Protein AF-A0A973AS42-F1 (afdb_monomer_lite)

pLDDT: mean 90.74, std 12.96, range [35.75, 98.81]

Structure (mmCIF, N/CA/C/O backbone):
data_AF-A0A973AS42-F1
#
_entry.id   AF-A0A973AS42-F1
#
loop_
_atom_site.group_PDB
_atom_site.id
_atom_site.type_symbol
_atom_site.label_atom_id
_atom_site.label_alt_id
_atom_site.label_comp_id
_atom_site.label_asym_id
_atom_site.label_entity_id
_atom_site.label_seq_id
_atom_site.pdbx_PDB_ins_code
_atom_site.Cartn_x
_atom_site.Cartn_y
_atom_site.Cartn_z
_atom_site.occupancy
_atom_site.B_iso_or_equiv
_atom_site.auth_seq_id
_atom_site.auth_comp_id
_atom_site.auth_asym_id
_atom_site.auth_atom_id
_atom_site.pdbx_PDB_model_num
ATOM 1 N N . GLY A 1 1 ? -62.006 20.175 -6.371 1.00 36.00 1 GLY A N 1
ATOM 2 C CA . GLY A 1 1 ? -60.991 19.320 -5.739 1.00 36.00 1 GLY A CA 1
ATOM 3 C C . GLY A 1 1 ? -60.403 18.455 -6.820 1.00 36.00 1 GLY A C 1
ATOM 4 O O . GLY A 1 1 ? -61.174 17.799 -7.504 1.00 36.00 1 GLY A O 1
ATOM 5 N N . LEU A 1 2 ? -59.094 18.538 -7.032 1.00 35.75 2 LEU A N 1
ATOM 6 C CA . LEU A 1 2 ? -58.371 17.619 -7.906 1.00 35.75 2 LEU A CA 1
ATOM 7 C C . LEU A 1 2 ? -57.858 16.482 -7.024 1.00 35.75 2 LEU A C 1
ATOM 9 O O . LEU A 1 2 ? -57.277 16.742 -5.972 1.00 35.75 2 LEU A O 1
ATOM 13 N N . VAL A 1 3 ? -58.172 15.253 -7.417 1.00 50.41 3 VAL A N 1
ATOM 14 C CA . VAL A 1 3 ? -57.657 14.037 -6.789 1.00 50.41 3 VAL A CA 1
ATOM 15 C C . VAL A 1 3 ? -56.305 13.768 -7.435 1.00 50.41 3 VAL A C 1
ATOM 17 O O . VAL A 1 3 ? -56.227 13.700 -8.657 1.00 50.41 3 VAL A O 1
ATOM 20 N N . ASP A 1 4 ? -55.261 13.694 -6.616 1.00 54.31 4 ASP A N 1
ATOM 21 C CA . ASP A 1 4 ? -53.904 13.366 -7.045 1.00 54.31 4 ASP A CA 1
ATOM 22 C C . ASP A 1 4 ? -53.796 11.840 -7.161 1.00 54.31 4 ASP A C 1
ATOM 24 O O . ASP A 1 4 ? -53.854 11.119 -6.162 1.00 54.31 4 ASP A O 1
ATOM 28 N N . ASP A 1 5 ? -53.759 11.342 -8.392 1.00 62.66 5 ASP A N 1
ATOM 29 C CA . ASP A 1 5 ? -53.766 9.923 -8.747 1.00 62.66 5 ASP A CA 1
ATOM 30 C C . ASP A 1 5 ? -52.359 9.376 -9.049 1.00 62.66 5 ASP A C 1
ATOM 32 O O . ASP A 1 5 ? -52.225 8.259 -9.549 1.00 62.66 5 ASP A O 1
ATOM 36 N N . ASN A 1 6 ? -51.297 10.124 -8.707 1.00 55.69 6 ASN A N 1
ATOM 37 C CA . ASN A 1 6 ? -49.890 9.748 -8.920 1.00 55.69 6 ASN A CA 1
ATOM 38 C C . ASN A 1 6 ? -49.544 9.379 -10.381 1.00 55.69 6 ASN A C 1
ATOM 40 O O . ASN A 1 6 ? -48.510 8.758 -10.637 1.00 55.69 6 ASN A O 1
ATOM 44 N N . ALA A 1 7 ? -50.376 9.756 -11.356 1.00 53.50 7 ALA A N 1
ATOM 45 C CA . ALA A 1 7 ? -50.206 9.354 -12.752 1.00 53.50 7 ALA A CA 1
ATOM 46 C C . ALA A 1 7 ? -49.235 10.254 -13.541 1.00 53.50 7 ALA A C 1
ATOM 48 O O . ALA A 1 7 ? -48.842 9.906 -14.655 1.00 53.50 7 ALA A O 1
ATOM 49 N N . ILE A 1 8 ? -48.816 11.397 -12.981 1.00 52.41 8 ILE A N 1
ATOM 50 C CA . ILE A 1 8 ? -47.907 12.339 -13.644 1.00 52.41 8 ILE A CA 1
ATOM 51 C C . ILE A 1 8 ? -46.608 12.459 -12.847 1.00 52.41 8 ILE A C 1
ATOM 53 O O . ILE A 1 8 ? -46.572 13.030 -11.759 1.00 52.41 8 ILE A O 1
ATOM 57 N N . ALA A 1 9 ? -45.515 11.947 -13.416 1.00 48.06 9 ALA A N 1
ATOM 58 C CA . ALA A 1 9 ? -44.177 12.149 -12.879 1.00 48.06 9 ALA A CA 1
ATOM 59 C C . ALA A 1 9 ? -43.824 13.647 -12.906 1.00 48.06 9 ALA A C 1
ATOM 61 O O . ALA A 1 9 ? -43.625 14.239 -13.968 1.00 48.06 9 ALA A O 1
ATOM 62 N N . SER A 1 10 ? -43.749 14.267 -11.727 1.00 57.94 10 SER A N 1
ATOM 63 C CA . SER A 1 10 ? -43.267 15.638 -11.569 1.00 57.94 10 SER A CA 1
ATOM 64 C C . SER A 1 10 ? -41.756 15.682 -11.813 1.00 57.94 10 SER A C 1
ATOM 66 O O . SER A 1 10 ? -40.968 15.157 -11.021 1.00 57.94 10 SER A O 1
ATOM 68 N N . LEU A 1 11 ? -41.345 16.304 -12.923 1.00 47.62 11 LEU A N 1
ATOM 69 C CA . LEU A 1 11 ? -39.948 16.645 -13.198 1.00 47.62 11 LEU A CA 1
ATOM 70 C C . LEU A 1 11 ? -39.468 17.637 -12.125 1.00 47.62 11 LEU A C 1
ATOM 72 O O . LEU A 1 11 ? -39.701 18.837 -12.234 1.00 47.62 11 LEU A O 1
ATOM 76 N N . GLY A 1 12 ? -38.832 17.125 -11.068 1.00 57.62 12 GLY A N 1
ATOM 77 C CA . GLY A 1 12 ? -38.302 17.939 -9.967 1.00 57.62 12 GLY A CA 1
ATOM 78 C C . GLY A 1 12 ? -38.424 17.328 -8.571 1.00 57.62 12 GLY A C 1
ATOM 79 O O . GLY A 1 12 ? -37.830 17.861 -7.636 1.00 57.62 12 GLY A O 1
ATOM 80 N N . GLN A 1 13 ? -39.135 16.208 -8.393 1.00 55.06 13 GLN A N 1
ATOM 81 C CA . GLN A 1 13 ? -39.045 15.466 -7.134 1.00 55.06 13 GLN A CA 1
ATOM 82 C C . GLN A 1 13 ? -37.723 14.697 -7.096 1.00 55.06 13 GLN A C 1
ATOM 84 O O . GLN A 1 13 ? -37.557 13.683 -7.773 1.00 55.06 13 GLN A O 1
ATOM 89 N N . ALA A 1 14 ? -36.768 15.197 -6.305 1.00 55.59 14 ALA A N 1
ATOM 90 C CA . ALA A 1 14 ? -35.599 14.413 -5.936 1.00 55.59 14 ALA A CA 1
ATOM 91 C C . ALA A 1 14 ? -36.086 13.078 -5.342 1.00 55.59 14 ALA A C 1
ATOM 93 O O . ALA A 1 14 ? -37.001 13.097 -4.508 1.00 55.59 14 ALA A O 1
ATOM 94 N N . PRO A 1 15 ? -35.523 11.929 -5.765 1.00 64.56 15 PRO A N 1
ATOM 95 C CA . PRO A 1 15 ? -35.882 10.653 -5.176 1.00 64.56 15 PRO A CA 1
ATOM 96 C C . PRO A 1 15 ? -35.753 10.760 -3.661 1.00 64.56 15 PRO A C 1
ATOM 98 O O . PRO A 1 15 ? -34.794 11.345 -3.152 1.00 64.56 15 PRO A O 1
ATOM 101 N N . LYS A 1 16 ? -36.725 10.202 -2.937 1.00 62.44 16 LYS A N 1
ATOM 102 C CA . LYS A 1 16 ? -36.651 10.097 -1.483 1.00 62.44 16 LYS A CA 1
ATOM 103 C C . LYS A 1 16 ? -35.511 9.129 -1.158 1.00 62.44 16 LYS A C 1
ATOM 105 O O . LYS A 1 16 ? -35.699 7.918 -1.128 1.00 62.44 16 LYS A O 1
ATOM 110 N N . ILE A 1 17 ? -34.309 9.671 -1.011 1.00 63.50 17 ILE A N 1
ATOM 111 C CA . ILE A 1 17 ? -33.130 8.929 -0.585 1.00 63.50 17 ILE A CA 1
ATOM 112 C C . ILE A 1 17 ? -33.274 8.672 0.908 1.00 63.50 17 ILE A C 1
ATOM 114 O O . ILE A 1 17 ? -33.392 9.607 1.701 1.00 63.50 17 ILE A O 1
ATOM 118 N N . SER A 1 18 ? -33.308 7.395 1.287 1.00 63.28 18 SER A N 1
ATOM 119 C CA . SER A 1 18 ? -33.113 7.018 2.682 1.00 63.28 18 SER A CA 1
ATOM 120 C C . SER A 1 18 ? -31.770 7.592 3.128 1.00 63.28 18 SER A C 1
ATOM 122 O O . SER A 1 18 ? -30.770 7.342 2.445 1.00 63.28 18 SER A O 1
ATOM 124 N N . PRO A 1 19 ? -31.721 8.364 4.229 1.00 53.81 19 PRO A N 1
ATOM 125 C CA . PRO A 1 19 ? -30.451 8.754 4.811 1.00 53.81 19 PRO A CA 1
ATOM 126 C C . PRO A 1 19 ? -29.634 7.488 5.058 1.00 53.81 19 PRO A C 1
ATOM 128 O O . PRO A 1 19 ? -30.174 6.482 5.530 1.00 53.81 19 PRO A O 1
ATOM 131 N N . LEU A 1 20 ? -28.346 7.525 4.723 1.00 55.31 20 LEU A N 1
ATOM 132 C CA . LEU A 1 20 ? -27.433 6.517 5.244 1.00 55.31 20 LEU A CA 1
ATOM 133 C C . LEU A 1 20 ? -27.506 6.585 6.772 1.00 55.31 20 LEU A C 1
ATOM 135 O O . LEU A 1 20 ? -27.674 7.672 7.330 1.00 55.31 20 LEU A O 1
ATOM 139 N N . ALA A 1 21 ? -27.424 5.431 7.434 1.00 59.16 21 ALA A N 1
ATOM 140 C CA . ALA A 1 21 ? -27.294 5.412 8.883 1.00 59.16 21 ALA A CA 1
ATOM 141 C C . ALA A 1 21 ? -26.136 6.337 9.282 1.00 59.16 21 ALA A C 1
ATOM 143 O O . ALA A 1 21 ? -25.088 6.327 8.630 1.00 59.16 21 ALA A O 1
ATOM 144 N N . GLU A 1 22 ? -26.344 7.150 10.314 1.00 62.75 22 GLU A N 1
ATOM 145 C CA . GLU A 1 22 ? -25.270 7.951 10.887 1.00 62.75 22 GLU A CA 1
ATOM 146 C C . GLU A 1 22 ? -24.218 6.968 11.411 1.00 62.75 22 GLU A C 1
ATOM 148 O O . GLU A 1 22 ? -24.478 6.181 12.320 1.00 62.75 22 GLU A O 1
ATOM 153 N N . ALA A 1 23 ? -23.080 6.908 10.723 1.00 77.50 23 ALA A N 1
ATOM 154 C CA . ALA A 1 23 ? -22.043 5.929 10.985 1.00 77.50 23 ALA A CA 1
ATOM 155 C C . ALA A 1 23 ? -20.864 6.645 11.638 1.00 77.50 23 ALA A C 1
ATOM 157 O O . ALA A 1 23 ? -20.120 7.383 10.986 1.00 77.50 23 ALA A O 1
ATOM 158 N N . GLU A 1 24 ? -20.721 6.453 12.946 1.00 89.88 24 GLU A N 1
ATOM 159 C CA . GLU A 1 24 ? -19.609 7.014 13.702 1.00 89.88 24 GLU A CA 1
ATOM 160 C C . GLU A 1 24 ? -18.293 6.334 13.313 1.00 89.88 24 GLU A C 1
ATOM 162 O O . GLU A 1 24 ? -18.214 5.115 13.126 1.00 89.88 24 GLU A O 1
ATOM 167 N N . VAL A 1 25 ? -17.233 7.133 13.202 1.00 93.94 25 VAL A N 1
ATOM 168 C CA . VAL A 1 25 ? -15.875 6.622 13.003 1.00 93.94 25 VAL A CA 1
ATOM 169 C C . VAL A 1 25 ? -15.307 6.259 14.371 1.00 93.94 25 VAL A C 1
ATOM 171 O O . VAL A 1 25 ? -14.773 7.110 15.077 1.00 93.94 25 VAL A O 1
ATOM 174 N N . THR A 1 26 ? -15.467 4.996 14.757 1.00 96.06 26 THR A N 1
ATOM 175 C CA . THR A 1 26 ? -14.944 4.451 16.018 1.00 96.06 26 THR A CA 1
ATOM 176 C C . THR A 1 26 ? -13.560 3.824 15.831 1.00 96.06 26 THR A C 1
ATOM 178 O O . THR A 1 26 ? -13.163 3.494 14.711 1.00 96.06 26 THR A O 1
ATOM 181 N N . ASP A 1 27 ? -12.846 3.565 16.931 1.00 97.69 27 ASP A N 1
ATOM 182 C CA . ASP A 1 27 ? -11.575 2.822 16.906 1.00 97.69 27 ASP A CA 1
ATOM 183 C C . ASP A 1 27 ? -11.723 1.460 16.203 1.00 97.69 27 ASP A C 1
ATOM 185 O O . ASP A 1 27 ? -10.869 1.061 15.414 1.00 97.69 27 ASP A O 1
ATOM 189 N N . ALA A 1 28 ? -12.855 0.780 16.405 1.00 97.12 28 ALA A N 1
ATOM 190 C CA . ALA A 1 28 ? -13.180 -0.463 15.715 1.00 97.12 28 ALA A CA 1
ATOM 191 C C . ALA A 1 28 ? -13.292 -0.285 14.189 1.00 97.12 28 ALA A C 1
ATOM 193 O O . ALA A 1 28 ? -12.780 -1.118 13.443 1.00 97.12 28 ALA A O 1
ATOM 194 N N . VAL A 1 29 ? -13.920 0.797 13.713 1.00 97.06 29 VAL A N 1
A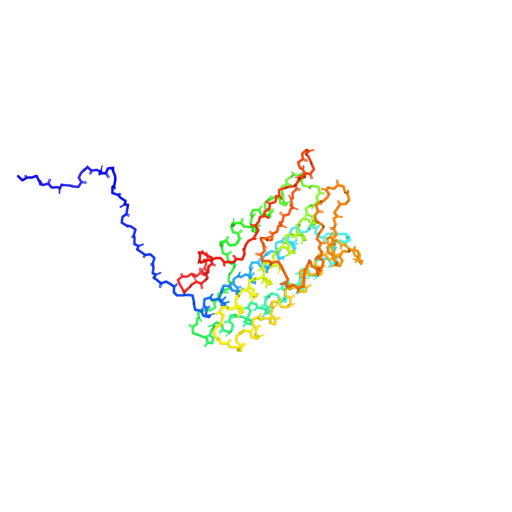TOM 195 C CA . VAL A 1 29 ? -14.019 1.112 12.275 1.00 97.06 29 VAL A CA 1
ATOM 196 C C . VAL A 1 29 ? -12.639 1.387 11.683 1.00 97.06 29 VAL A C 1
ATOM 198 O O . VAL A 1 29 ? -12.323 0.898 10.598 1.00 97.06 29 VAL A O 1
ATOM 201 N N . LEU A 1 30 ? -11.789 2.126 12.397 1.00 97.88 30 LEU A N 1
ATOM 202 C CA . LEU A 1 30 ? -10.427 2.427 11.955 1.00 97.88 30 LEU A CA 1
ATOM 203 C C . LEU A 1 30 ? -9.567 1.160 11.858 1.00 97.88 30 LEU A C 1
ATOM 205 O O . LEU A 1 30 ? -8.903 0.951 10.846 1.00 97.88 30 LEU A O 1
ATOM 209 N N . LEU A 1 31 ? -9.632 0.278 12.860 1.00 97.75 31 LEU A N 1
ATOM 210 C CA . LEU A 1 31 ? -8.898 -0.992 12.866 1.00 97.75 31 LEU A CA 1
ATOM 211 C C . LEU A 1 31 ? -9.405 -1.958 11.789 1.00 97.75 31 LEU A C 1
ATOM 213 O O . LEU A 1 31 ? -8.600 -2.566 11.091 1.00 97.75 31 LEU A O 1
ATOM 217 N N . ARG A 1 32 ? -10.725 -2.059 11.583 1.00 98.00 32 ARG A N 1
ATOM 218 C CA . ARG A 1 32 ? -11.295 -2.836 10.468 1.00 98.00 32 ARG A CA 1
ATOM 219 C C . ARG A 1 32 ? -10.902 -2.270 9.107 1.00 98.00 32 ARG A C 1
ATOM 221 O O . ARG A 1 32 ? -10.706 -3.025 8.159 1.00 98.00 32 ARG A O 1
ATOM 228 N N . THR A 1 33 ? -10.774 -0.949 9.008 1.00 98.12 33 THR A N 1
ATOM 229 C CA . THR A 1 33 ? -10.279 -0.299 7.793 1.00 98.12 33 THR A CA 1
ATOM 230 C C . THR A 1 33 ? -8.824 -0.670 7.552 1.00 98.12 33 THR A C 1
ATOM 232 O O . THR A 1 33 ? -8.520 -1.161 6.472 1.00 98.12 33 THR A O 1
ATOM 235 N N . ALA A 1 34 ? -7.950 -0.546 8.552 1.00 98.00 34 ALA A N 1
ATOM 236 C CA . ALA A 1 34 ? -6.565 -1.001 8.448 1.00 98.00 34 ALA A CA 1
ATOM 237 C C . ALA A 1 34 ? -6.479 -2.486 8.042 1.00 98.00 34 ALA A C 1
ATOM 239 O O . ALA A 1 34 ? -5.800 -2.797 7.070 1.00 98.00 34 ALA A O 1
ATOM 240 N N . ALA A 1 35 ? -7.279 -3.369 8.658 1.00 98.25 35 ALA A N 1
ATOM 241 C CA . ALA A 1 35 ? -7.379 -4.778 8.263 1.00 98.25 35 ALA A CA 1
ATOM 242 C C . ALA A 1 35 ? -7.672 -4.950 6.767 1.00 98.25 35 ALA A C 1
ATOM 244 O O . ALA A 1 35 ? -7.007 -5.719 6.084 1.00 98.25 35 ALA A O 1
ATOM 245 N N . SER A 1 36 ? -8.644 -4.206 6.231 1.00 98.50 36 SER A N 1
ATOM 246 C CA . SER A 1 36 ? -9.004 -4.306 4.813 1.00 98.50 36 SER A CA 1
ATOM 247 C C . SER A 1 36 ? -7.881 -3.905 3.853 1.00 98.50 36 SER A C 1
ATOM 249 O O . SER A 1 36 ? -7.826 -4.419 2.736 1.00 98.50 36 SER A O 1
ATOM 251 N N . LEU A 1 37 ? -6.987 -3.010 4.285 1.00 98.31 37 LEU A N 1
ATOM 252 C CA . LEU A 1 37 ? -5.831 -2.576 3.502 1.00 98.31 37 LEU A CA 1
ATOM 253 C C . LEU A 1 37 ? -4.728 -3.641 3.514 1.00 98.31 37 LEU A C 1
ATOM 255 O O . LEU A 1 37 ? -4.107 -3.860 2.477 1.00 98.31 37 LEU A O 1
ATOM 259 N N . GLU A 1 38 ? -4.558 -4.370 4.619 1.00 98.75 38 GLU A N 1
ATOM 260 C CA . GLU A 1 38 ? -3.678 -5.547 4.659 1.00 98.75 38 GLU A CA 1
ATOM 261 C C . GLU A 1 38 ? -4.119 -6.600 3.638 1.00 98.75 38 GLU A C 1
ATOM 263 O O . GLU A 1 38 ? -3.310 -7.116 2.870 1.00 98.75 38 GLU A O 1
ATOM 268 N N . TYR A 1 39 ? -5.428 -6.853 3.525 1.00 98.75 39 TYR A N 1
ATOM 269 C CA . TYR A 1 39 ? -5.952 -7.758 2.498 1.00 98.75 39 TYR A CA 1
ATOM 270 C C . TYR A 1 39 ? -5.774 -7.226 1.070 1.00 98.75 39 TYR A C 1
ATOM 272 O O . TYR A 1 39 ? -5.503 -8.014 0.161 1.00 98.75 39 TYR A O 1
ATOM 280 N N . ASN A 1 40 ? -5.841 -5.905 0.853 1.00 98.62 40 ASN A N 1
ATOM 281 C CA . ASN A 1 40 ? -5.463 -5.327 -0.439 1.00 98.62 40 ASN A CA 1
ATOM 282 C C . ASN A 1 40 ? -3.987 -5.597 -0.778 1.00 98.62 40 ASN A C 1
ATOM 284 O O . ASN A 1 40 ? -3.676 -5.891 -1.937 1.00 98.62 40 ASN A O 1
ATOM 288 N N . ALA A 1 41 ? -3.087 -5.499 0.203 1.00 98.69 41 ALA A N 1
ATOM 289 C CA . ALA A 1 41 ? -1.666 -5.771 0.019 1.00 98.69 41 ALA A CA 1
ATOM 290 C C . ALA A 1 41 ? -1.403 -7.259 -0.258 1.00 98.69 41 ALA A C 1
ATOM 292 O O . ALA A 1 41 ? -0.771 -7.578 -1.268 1.00 98.69 41 ALA A O 1
ATOM 293 N N . ILE A 1 42 ? -1.994 -8.168 0.530 1.00 98.81 42 ILE A N 1
ATOM 294 C CA . ILE A 1 42 ? -1.974 -9.625 0.292 1.00 98.81 42 ILE A CA 1
ATOM 295 C C . ILE A 1 42 ? -2.395 -9.933 -1.146 1.00 98.81 42 ILE A C 1
ATOM 297 O O . ILE A 1 42 ? -1.657 -10.575 -1.894 1.00 98.81 42 ILE A O 1
ATOM 301 N N . GLN A 1 43 ? -3.552 -9.422 -1.573 1.00 98.19 43 GLN A N 1
ATOM 302 C CA . GLN A 1 43 ? -4.066 -9.675 -2.917 1.00 98.19 43 GLN A CA 1
ATOM 303 C C . GLN A 1 43 ? -3.150 -9.101 -4.007 1.00 98.19 43 GLN A C 1
ATOM 305 O O . GLN A 1 43 ? -2.982 -9.724 -5.058 1.00 98.19 43 GLN A O 1
ATOM 310 N N . THR A 1 44 ? -2.533 -7.942 -3.765 1.00 98.44 44 THR A N 1
ATOM 311 C CA . THR A 1 44 ? -1.571 -7.333 -4.694 1.00 98.44 44 THR A CA 1
ATOM 312 C C . THR A 1 44 ? -0.338 -8.220 -4.866 1.00 98.44 44 THR A C 1
ATOM 314 O O . THR A 1 44 ? 0.054 -8.493 -6.002 1.00 98.44 44 THR A O 1
ATOM 317 N N . TYR A 1 45 ? 0.241 -8.731 -3.774 1.00 98.69 45 TYR A N 1
ATOM 318 C CA . TYR A 1 45 ? 1.395 -9.632 -3.840 1.00 98.69 45 TYR A CA 1
ATOM 319 C C . TYR A 1 45 ? 1.062 -10.983 -4.459 1.00 98.69 45 TYR A C 1
ATOM 321 O O . TYR A 1 45 ? 1.804 -11.442 -5.326 1.00 98.69 45 TYR A O 1
ATOM 329 N N . MET A 1 46 ? -0.065 -11.592 -4.084 1.00 98.31 46 MET A N 1
ATOM 330 C CA . MET A 1 46 ? -0.524 -12.839 -4.700 1.00 98.31 46 MET A CA 1
ATOM 331 C C . MET A 1 46 ? -0.717 -12.667 -6.207 1.00 98.31 46 MET A C 1
ATOM 333 O O . MET A 1 46 ? -0.200 -13.460 -6.986 1.00 98.31 46 MET A O 1
ATOM 337 N N . THR A 1 47 ? -1.347 -11.567 -6.633 1.00 97.75 47 THR A N 1
ATOM 338 C CA . THR A 1 47 ? -1.498 -11.258 -8.061 1.00 97.75 47 THR A CA 1
ATOM 339 C C . THR A 1 47 ? -0.138 -11.081 -8.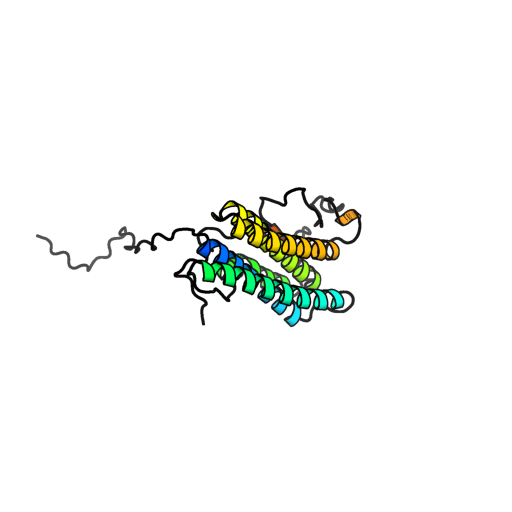740 1.00 97.75 47 THR A C 1
ATOM 341 O O . THR A 1 47 ? 0.084 -11.614 -9.824 1.00 97.75 47 THR A O 1
ATOM 344 N N . ALA A 1 48 ? 0.804 -10.367 -8.115 1.00 96.94 48 ALA A N 1
ATOM 345 C CA . ALA A 1 48 ? 2.147 -10.179 -8.662 1.00 96.94 48 ALA A CA 1
ATOM 346 C C . ALA A 1 48 ? 2.906 -11.507 -8.844 1.00 96.94 48 ALA A C 1
ATOM 348 O O . ALA A 1 48 ? 3.615 -11.679 -9.838 1.00 96.94 48 ALA A O 1
ATOM 349 N N . LEU A 1 49 ? 2.742 -12.439 -7.901 1.00 98.12 49 LEU A N 1
ATOM 350 C CA . LEU A 1 49 ? 3.298 -13.790 -7.968 1.00 98.12 49 LEU A CA 1
ATOM 351 C C . LEU A 1 49 ? 2.639 -14.612 -9.085 1.00 98.12 49 LEU A C 1
ATOM 353 O O . LEU A 1 49 ? 3.351 -15.209 -9.894 1.00 98.12 49 LEU A O 1
ATOM 357 N N . ASP A 1 50 ? 1.309 -14.583 -9.173 1.00 98.06 50 ASP A N 1
ATOM 358 C CA . ASP A 1 50 ? 0.522 -15.338 -10.156 1.00 98.06 50 ASP A CA 1
ATOM 359 C C . ASP A 1 50 ? 0.772 -14.886 -11.599 1.00 98.06 50 ASP A C 1
ATOM 361 O O . ASP A 1 50 ? 0.722 -15.697 -12.525 1.00 98.06 50 ASP A O 1
ATOM 365 N N . LEU A 1 51 ? 1.107 -13.606 -11.809 1.00 96.88 51 LEU A N 1
ATOM 366 C CA . LEU A 1 51 ? 1.507 -13.097 -13.124 1.00 96.88 51 LEU A CA 1
ATOM 367 C C . LEU A 1 51 ? 2.769 -13.787 -13.665 1.00 96.88 51 LEU A C 1
ATOM 369 O O . LEU A 1 51 ? 2.999 -13.769 -14.873 1.00 96.88 51 LEU A O 1
ATOM 373 N N . GLY A 1 52 ? 3.618 -14.352 -12.799 1.00 96.31 52 GLY A N 1
ATOM 374 C CA . GLY A 1 52 ? 4.827 -15.068 -13.213 1.00 96.31 52 GLY A CA 1
ATOM 375 C C . GLY A 1 52 ? 5.863 -14.197 -13.937 1.00 96.31 52 GLY A C 1
ATOM 376 O O . GLY A 1 52 ? 6.757 -14.727 -14.591 1.00 96.31 52 GLY A O 1
ATOM 377 N N . ILE A 1 53 ? 5.756 -12.866 -13.838 1.00 95.81 53 ILE A N 1
ATOM 378 C CA . ILE A 1 53 ? 6.632 -11.905 -14.533 1.00 95.81 53 ILE A CA 1
ATOM 379 C C . ILE A 1 53 ? 7.912 -11.568 -13.750 1.00 95.81 53 ILE A C 1
ATOM 381 O O . ILE A 1 53 ? 8.865 -11.042 -14.326 1.00 95.81 53 ILE A O 1
ATOM 385 N N . LEU A 1 54 ? 7.967 -11.895 -12.454 1.00 96.50 54 LEU A N 1
ATOM 386 C CA . LEU A 1 54 ? 9.131 -11.694 -11.579 1.00 96.50 54 LEU A CA 1
ATOM 387 C C . LEU A 1 54 ? 10.173 -12.805 -11.789 1.00 96.50 54 LEU A C 1
ATOM 389 O O . LEU A 1 54 ? 10.351 -13.697 -10.962 1.00 96.50 54 LEU A O 1
ATOM 393 N N . THR A 1 55 ? 10.844 -12.766 -12.938 1.00 94.00 55 THR A N 1
ATOM 394 C CA . THR A 1 55 ? 11.795 -13.797 -13.387 1.00 94.00 55 THR A CA 1
ATOM 395 C C . THR A 1 55 ? 13.217 -13.249 -13.525 1.00 94.00 55 THR A C 1
ATOM 397 O O . THR A 1 55 ? 13.457 -12.054 -13.350 1.00 94.00 55 THR A O 1
ATOM 400 N N . GLY A 1 56 ? 14.186 -14.127 -13.814 1.00 92.19 56 GLY A N 1
ATOM 401 C CA . GLY A 1 56 ? 15.591 -13.740 -13.982 1.00 92.19 56 GLY A CA 1
ATOM 402 C C . GLY A 1 56 ? 16.136 -13.038 -12.737 1.00 92.19 56 GLY A C 1
ATOM 403 O O . GLY A 1 56 ? 16.006 -13.555 -11.626 1.00 92.19 56 GLY A O 1
ATOM 404 N N . ASP A 1 57 ? 16.687 -11.838 -12.914 1.00 88.50 57 ASP A N 1
ATOM 405 C CA . ASP A 1 57 ? 17.219 -11.017 -11.817 1.00 88.50 57 ASP A CA 1
ATOM 406 C C . ASP A 1 57 ? 16.144 -10.618 -10.784 1.00 88.50 57 ASP A C 1
ATOM 408 O O . ASP A 1 57 ? 16.463 -10.374 -9.619 1.00 88.50 57 ASP A O 1
ATOM 412 N N . LEU A 1 58 ? 14.859 -10.626 -11.168 1.00 93.12 58 LEU A N 1
ATOM 413 C CA . LEU A 1 58 ? 13.728 -10.333 -10.282 1.00 93.12 58 LEU A CA 1
ATOM 414 C C . LEU A 1 58 ? 13.171 -11.570 -9.560 1.00 93.12 58 LEU A C 1
ATOM 416 O O . LEU A 1 58 ? 12.263 -11.431 -8.746 1.00 93.12 58 LEU A O 1
ATOM 420 N N . ALA A 1 59 ? 13.729 -12.770 -9.756 1.00 94.56 59 ALA A N 1
ATOM 421 C CA . ALA A 1 59 ? 13.265 -13.969 -9.044 1.00 94.56 59 ALA A CA 1
ATOM 422 C C . ALA A 1 59 ? 13.382 -13.833 -7.512 1.00 94.56 59 ALA A C 1
ATOM 424 O O . ALA A 1 59 ? 12.550 -14.339 -6.763 1.00 94.56 59 ALA A O 1
ATOM 425 N N . ARG A 1 60 ? 14.379 -13.084 -7.019 1.00 93.88 60 ARG A N 1
ATOM 426 C CA . ARG A 1 60 ? 14.507 -12.773 -5.581 1.00 93.88 60 ARG A CA 1
ATOM 427 C C . ARG A 1 60 ? 13.410 -11.836 -5.073 1.00 93.88 60 ARG A C 1
ATOM 429 O O . ARG A 1 60 ? 13.093 -11.872 -3.889 1.00 93.88 60 ARG A O 1
ATOM 436 N N . VAL A 1 61 ? 12.830 -11.022 -5.955 1.00 95.75 61 VAL A N 1
ATOM 437 C CA . VAL A 1 61 ? 11.676 -10.176 -5.630 1.00 95.75 61 VAL A CA 1
ATOM 438 C C . VAL A 1 61 ? 10.427 -11.036 -5.449 1.00 95.75 61 VAL A C 1
ATOM 440 O O . VAL A 1 61 ? 9.636 -10.743 -4.564 1.00 95.75 61 VAL A O 1
ATOM 443 N N . ALA A 1 62 ? 10.285 -12.146 -6.183 1.00 96.56 62 ALA A N 1
ATOM 444 C CA . ALA A 1 62 ? 9.203 -13.101 -5.939 1.00 96.56 62 ALA A CA 1
ATOM 445 C C . ALA A 1 62 ? 9.298 -13.740 -4.538 1.00 96.56 62 ALA A C 1
ATOM 447 O O . ALA A 1 62 ? 8.297 -13.846 -3.836 1.00 96.56 62 ALA A O 1
ATOM 448 N N . GLU A 1 63 ? 10.496 -14.110 -4.074 1.00 95.06 63 GLU A N 1
ATOM 449 C CA . GLU A 1 63 ? 10.660 -14.620 -2.700 1.00 95.06 63 GLU A CA 1
ATOM 450 C C . GLU A 1 63 ? 10.380 -13.545 -1.637 1.00 95.06 63 GLU A C 1
ATOM 452 O O . GLU A 1 63 ? 9.785 -13.835 -0.600 1.00 95.06 63 GLU A O 1
ATOM 457 N N . MET A 1 64 ? 10.748 -12.289 -1.909 1.00 97.06 64 MET A N 1
ATOM 458 C CA . MET A 1 64 ? 10.383 -11.155 -1.054 1.00 97.06 64 MET A CA 1
ATOM 459 C C . MET A 1 64 ? 8.865 -10.944 -1.008 1.00 97.06 64 MET A C 1
ATOM 461 O O . MET A 1 64 ? 8.321 -10.774 0.075 1.00 97.06 64 MET A O 1
ATOM 465 N N . ALA A 1 65 ? 8.183 -11.023 -2.153 1.00 98.00 65 ALA A N 1
ATOM 466 C CA . ALA A 1 65 ? 6.732 -10.894 -2.256 1.00 98.00 65 ALA A CA 1
ATOM 467 C C . ALA A 1 65 ? 5.989 -11.976 -1.455 1.00 98.00 65 ALA A C 1
ATOM 469 O O . ALA A 1 65 ? 5.009 -11.664 -0.782 1.00 98.00 65 ALA A O 1
ATOM 470 N N . LYS A 1 66 ? 6.471 -13.229 -1.455 1.00 98.00 66 LYS A N 1
ATOM 471 C CA . LYS A 1 66 ? 5.917 -14.284 -0.584 1.00 98.00 66 LYS A CA 1
ATOM 472 C C . LYS A 1 66 ? 6.051 -13.910 0.887 1.00 98.00 66 LYS A C 1
ATOM 474 O O . LYS A 1 66 ? 5.072 -13.950 1.619 1.00 98.00 66 LYS A O 1
ATOM 479 N N . ARG A 1 67 ? 7.246 -13.478 1.300 1.00 98.19 67 ARG A N 1
ATOM 480 C CA . ARG A 1 67 ? 7.475 -13.065 2.685 1.00 98.19 67 ARG A CA 1
ATOM 481 C C . ARG A 1 67 ? 6.610 -11.864 3.084 1.00 98.19 67 ARG A C 1
ATOM 483 O O . ARG A 1 67 ? 6.085 -11.861 4.186 1.00 98.19 67 ARG A O 1
ATOM 490 N N . PHE A 1 68 ? 6.441 -10.873 2.212 1.00 98.56 68 PHE A N 1
ATOM 491 C CA . PHE A 1 68 ? 5.555 -9.740 2.492 1.00 98.56 68 PHE A CA 1
ATOM 492 C C . PHE A 1 68 ? 4.084 -10.161 2.539 1.00 98.56 68 PHE A C 1
ATOM 494 O O . PHE A 1 68 ? 3.351 -9.665 3.382 1.00 98.56 68 PHE A O 1
ATOM 501 N N . THR A 1 69 ? 3.663 -11.147 1.740 1.00 98.69 69 THR A N 1
ATOM 502 C CA . THR A 1 69 ? 2.325 -11.755 1.880 1.00 98.69 69 THR A CA 1
ATOM 503 C C . THR A 1 69 ? 2.132 -12.355 3.280 1.00 98.69 69 THR A C 1
ATOM 505 O O . THR A 1 69 ? 1.112 -12.099 3.917 1.00 98.69 69 THR A O 1
ATOM 508 N N . ASP A 1 70 ? 3.124 -13.097 3.788 1.00 98.69 70 ASP A N 1
ATOM 509 C CA . ASP A 1 70 ? 3.088 -13.675 5.141 1.00 98.69 70 ASP A CA 1
ATOM 510 C C . ASP A 1 70 ? 3.116 -12.600 6.244 1.00 98.69 70 ASP A C 1
ATOM 512 O O . ASP A 1 70 ? 2.450 -12.745 7.273 1.00 98.69 70 ASP A O 1
ATOM 516 N N . ASP A 1 71 ? 3.896 -11.532 6.053 1.00 98.81 71 ASP A N 1
ATOM 517 C CA . ASP A 1 71 ? 3.974 -10.403 6.984 1.00 98.81 71 ASP A CA 1
ATOM 518 C C . ASP A 1 71 ? 2.616 -9.655 7.027 1.00 98.81 71 ASP A C 1
ATOM 520 O O . ASP A 1 71 ? 2.071 -9.453 8.114 1.00 98.81 71 ASP A O 1
ATOM 524 N N . HIS A 1 72 ? 1.986 -9.366 5.878 1.00 98.81 72 HIS A N 1
ATOM 525 C CA . HIS A 1 72 ? 0.647 -8.757 5.830 1.00 98.81 72 HIS A CA 1
ATOM 526 C C . HIS A 1 72 ? -0.445 -9.649 6.424 1.00 98.81 72 HIS A C 1
ATOM 528 O O . HIS A 1 72 ? -1.360 -9.140 7.067 1.00 98.81 72 HIS A O 1
ATOM 534 N N . GLN A 1 73 ? -0.369 -10.978 6.278 1.00 98.81 73 GLN A N 1
ATOM 535 C CA . GLN A 1 73 ? -1.320 -11.864 6.959 1.00 98.81 73 GLN A CA 1
ATOM 536 C C . GLN A 1 73 ? -1.204 -11.726 8.484 1.00 98.81 73 GLN A C 1
ATOM 538 O O . GLN A 1 73 ? -2.214 -11.599 9.174 1.00 98.81 73 GLN A O 1
ATOM 543 N N . GLN A 1 74 ? 0.021 -11.670 9.016 1.00 98.75 74 GLN A N 1
ATOM 544 C CA . GLN A 1 74 ? 0.240 -11.436 10.447 1.00 98.75 74 GLN A CA 1
ATOM 545 C C . GLN A 1 74 ? -0.280 -10.061 10.890 1.00 98.75 74 GLN A C 1
ATOM 547 O O . GLN A 1 74 ? -0.838 -9.938 11.983 1.00 98.75 74 GLN A O 1
ATOM 552 N N . HIS A 1 75 ? -0.121 -9.029 10.059 1.00 98.69 75 HIS A N 1
ATOM 553 C CA . HIS A 1 75 ? -0.662 -7.696 10.327 1.00 98.69 75 HIS A CA 1
ATOM 554 C C . HIS A 1 75 ? -2.195 -7.693 10.332 1.00 98.69 75 HIS A C 1
ATOM 556 O O . HIS A 1 75 ? -2.797 -7.199 11.291 1.00 98.69 75 HIS A O 1
ATOM 562 N N . ALA A 1 76 ? -2.819 -8.310 9.324 1.00 98.56 76 ALA A N 1
ATOM 563 C CA . ALA A 1 76 ? -4.264 -8.468 9.200 1.00 98.56 76 ALA A CA 1
ATOM 564 C C . ALA A 1 76 ? -4.861 -9.197 10.412 1.00 98.56 76 ALA A C 1
ATOM 566 O O . ALA A 1 76 ? -5.872 -8.757 10.966 1.00 98.56 76 ALA A O 1
ATOM 567 N N . ASP A 1 77 ? -4.222 -10.280 10.855 1.00 98.62 77 ASP A N 1
ATOM 568 C CA . ASP A 1 77 ? -4.636 -11.049 12.030 1.00 98.62 77 ASP A CA 1
ATOM 569 C C . ASP A 1 77 ? -4.518 -10.207 13.308 1.00 98.62 77 ASP A C 1
ATOM 571 O O . ASP A 1 77 ? -5.447 -10.152 14.121 1.00 98.62 77 ASP A O 1
ATOM 575 N N . ALA A 1 78 ? -3.396 -9.499 13.478 1.00 98.19 78 ALA A N 1
ATOM 576 C CA . ALA A 1 78 ? -3.149 -8.665 14.648 1.00 98.19 78 ALA A CA 1
ATOM 577 C C . ALA A 1 78 ? -4.166 -7.522 14.764 1.00 98.19 78 ALA A C 1
ATOM 579 O O . ALA A 1 78 ? -4.737 -7.302 15.835 1.00 98.19 78 ALA A O 1
ATOM 580 N N . VAL A 1 79 ? -4.429 -6.805 13.670 1.00 97.31 79 VAL A N 1
ATOM 581 C CA . VAL A 1 79 ? -5.354 -5.667 13.683 1.00 97.31 79 VAL A CA 1
ATOM 582 C C . VAL A 1 79 ? -6.815 -6.116 13.807 1.00 97.31 79 VAL A C 1
ATOM 584 O O . VAL A 1 79 ? -7.581 -5.494 14.548 1.00 97.31 79 VAL A O 1
ATOM 587 N N . ASN A 1 80 ? -7.195 -7.248 13.201 1.00 98.06 80 ASN A N 1
ATOM 588 C CA . ASN A 1 80 ? -8.512 -7.850 13.420 1.00 98.06 80 ASN A CA 1
ATOM 589 C C . ASN A 1 80 ? -8.702 -8.285 14.876 1.00 98.06 80 ASN A C 1
ATOM 591 O O . ASN A 1 80 ? -9.755 -8.021 15.457 1.00 98.06 80 ASN A O 1
ATOM 595 N N . ALA A 1 81 ? -7.685 -8.874 15.510 1.00 97.94 81 ALA A N 1
ATOM 596 C CA . ALA A 1 81 ? -7.758 -9.240 16.922 1.00 97.94 81 ALA A CA 1
ATOM 597 C C . ALA A 1 81 ? -7.990 -8.018 17.833 1.00 97.94 81 ALA A C 1
ATOM 599 O O . ALA A 1 81 ? -8.696 -8.123 18.839 1.00 97.94 81 ALA A O 1
ATOM 600 N N . LEU A 1 82 ? -7.434 -6.849 17.489 1.00 96.81 82 LEU A N 1
ATOM 601 C CA . LEU A 1 82 ? -7.708 -5.593 18.197 1.00 96.81 82 LEU A CA 1
ATOM 602 C C . LEU A 1 82 ? -9.144 -5.110 17.955 1.00 96.81 82 LEU A C 1
ATOM 604 O O . LEU A 1 82 ? -9.830 -4.762 18.914 1.00 96.81 82 LEU A O 1
ATOM 608 N N . ALA A 1 83 ? -9.629 -5.149 16.711 1.00 96.88 83 ALA A N 1
ATOM 609 C CA . ALA A 1 83 ? -11.007 -4.775 16.389 1.00 96.88 83 ALA A CA 1
ATOM 610 C C . ALA A 1 83 ? -12.035 -5.657 17.126 1.00 96.88 83 ALA A C 1
ATOM 612 O O . ALA A 1 83 ? -12.999 -5.146 17.698 1.00 96.88 83 ALA A O 1
ATOM 613 N N . VAL A 1 84 ? -11.797 -6.971 17.190 1.00 97.50 84 VAL A N 1
ATOM 614 C CA . VAL A 1 84 ? -12.659 -7.929 17.902 1.00 97.50 84 VAL A CA 1
ATOM 615 C C . VAL A 1 84 ? -12.701 -7.656 19.405 1.00 97.50 84 VAL A C 1
ATOM 617 O O . VAL A 1 84 ? -13.771 -7.730 20.010 1.00 97.50 84 VAL A O 1
ATOM 620 N N . LYS A 1 85 ? -11.579 -7.268 20.027 1.00 96.75 85 LYS A N 1
ATOM 621 C CA . LYS A 1 85 ? -11.559 -6.857 21.447 1.00 96.75 85 LYS A CA 1
ATOM 622 C C . LYS A 1 85 ? -12.446 -5.641 21.730 1.00 96.75 85 LYS A C 1
ATOM 624 O O . LYS A 1 85 ? -12.914 -5.496 22.855 1.00 96.75 85 LYS A O 1
ATOM 629 N N . LEU A 1 86 ? -12.696 -4.801 20.725 1.00 96.31 86 LEU A N 1
ATOM 630 C CA . LEU A 1 86 ? -13.607 -3.655 20.798 1.00 96.31 86 LEU A CA 1
ATOM 631 C C . LEU A 1 86 ? -15.058 -4.009 20.421 1.00 96.31 86 LEU A C 1
ATOM 633 O O . LEU A 1 86 ? -15.891 -3.117 20.290 1.00 96.31 86 LEU A O 1
ATOM 637 N N . GLY A 1 87 ? -15.372 -5.295 20.234 1.00 95.88 87 GLY A N 1
ATOM 638 C CA . GLY A 1 87 ? -16.715 -5.773 19.898 1.00 95.88 87 GLY A CA 1
ATOM 639 C C . GLY A 1 87 ? -17.057 -5.728 18.407 1.00 95.88 87 GLY A C 1
ATOM 640 O O . GLY A 1 87 ? -18.193 -6.026 18.041 1.00 95.88 87 GLY A O 1
ATOM 641 N N . ALA A 1 88 ? -16.105 -5.386 17.535 1.00 95.81 88 ALA A N 1
ATOM 642 C CA . ALA A 1 88 ? -16.306 -5.457 16.092 1.00 95.81 88 ALA A CA 1
ATOM 643 C C . ALA A 1 88 ? -16.238 -6.907 15.586 1.00 95.81 88 ALA A C 1
ATOM 645 O O . ALA A 1 88 ? -15.625 -7.779 16.199 1.00 95.81 88 ALA A O 1
ATOM 646 N N . LYS A 1 89 ? -16.817 -7.157 14.411 1.00 96.25 89 LYS A N 1
ATOM 647 C CA . LYS A 1 89 ? -16.512 -8.365 13.637 1.00 96.25 89 LYS A CA 1
ATOM 648 C C . LYS A 1 89 ? -15.175 -8.190 12.925 1.00 96.25 89 LYS A C 1
ATOM 650 O O . LYS A 1 89 ? -14.849 -7.078 12.503 1.00 96.25 89 LYS A O 1
ATOM 655 N N . GLU A 1 90 ? -14.448 -9.288 12.764 1.00 96.62 90 GLU A N 1
ATOM 656 C CA . GLU A 1 90 ? -13.298 -9.324 11.866 1.00 96.62 90 GLU A CA 1
ATOM 657 C C . GLU A 1 90 ? -13.704 -8.918 10.443 1.00 96.62 90 GLU A C 1
ATOM 659 O O . GLU A 1 90 ? -14.849 -9.107 10.016 1.00 96.62 90 GLU A O 1
ATOM 664 N N . TYR A 1 91 ? -12.755 -8.343 9.715 1.00 97.75 91 TYR A N 1
ATOM 665 C CA . TYR A 1 91 ? -12.897 -8.053 8.301 1.00 97.75 91 TYR A CA 1
ATOM 666 C C . TYR A 1 91 ? -11.731 -8.686 7.550 1.00 97.75 91 TYR A C 1
ATOM 668 O O . TYR A 1 91 ? -10.581 -8.269 7.694 1.00 97.75 91 TYR A O 1
ATOM 676 N N . THR A 1 92 ? -12.045 -9.726 6.782 1.00 97.81 92 THR A N 1
ATOM 677 C CA . THR A 1 92 ? -11.068 -10.636 6.171 1.00 97.81 92 THR A CA 1
ATOM 678 C C . THR A 1 92 ? -11.007 -10.512 4.647 1.00 97.81 92 THR A C 1
ATOM 680 O O . THR A 1 92 ? -10.719 -11.470 3.937 1.00 97.81 92 THR A O 1
ATOM 683 N N . CYS A 1 93 ? -11.321 -9.319 4.136 1.00 97.38 93 CYS A N 1
ATOM 684 C CA . CYS A 1 93 ? -11.383 -9.030 2.707 1.00 97.38 93 CYS A CA 1
ATOM 685 C C . CYS A 1 93 ? -10.695 -7.713 2.372 1.00 97.38 93 CYS A C 1
ATOM 687 O O . CYS A 1 93 ? -10.587 -6.818 3.209 1.00 97.38 93 CYS A O 1
ATOM 689 N N . SER A 1 94 ? -10.296 -7.577 1.110 1.00 98.00 94 SER A N 1
ATOM 690 C CA . SER A 1 94 ? -9.790 -6.333 0.537 1.00 98.00 94 SER A CA 1
ATOM 691 C C . SER A 1 94 ? -10.789 -5.183 0.688 1.00 98.00 94 SER A C 1
ATOM 693 O O . SER A 1 94 ? -12.009 -5.372 0.609 1.00 98.00 94 SER A O 1
ATOM 695 N N . ASN A 1 95 ? -10.286 -3.958 0.834 1.00 98.06 95 ASN A N 1
ATOM 696 C CA . ASN A 1 95 ? -11.113 -2.767 0.706 1.00 98.06 95 ASN A CA 1
ATOM 697 C C . ASN A 1 95 ? -11.528 -2.592 -0.760 1.00 98.06 95 ASN A C 1
ATOM 699 O O . ASN A 1 95 ? -10.703 -2.254 -1.614 1.00 98.06 95 ASN A O 1
ATOM 703 N N . THR A 1 96 ? -12.810 -2.812 -1.060 1.00 95.88 96 THR A N 1
ATOM 704 C CA . THR A 1 96 ? -13.339 -2.732 -2.430 1.00 95.88 96 THR A CA 1
ATOM 705 C C . THR A 1 96 ? -13.091 -1.366 -3.057 1.00 95.88 96 THR A C 1
ATOM 707 O O . THR A 1 96 ? -12.707 -1.279 -4.215 1.00 95.88 96 THR A O 1
ATOM 710 N N . ARG A 1 97 ? -13.234 -0.278 -2.292 1.00 96.00 97 ARG A N 1
ATOM 711 C CA . ARG A 1 97 ? -13.076 1.070 -2.844 1.00 96.00 97 ARG A CA 1
ATOM 712 C C . ARG A 1 97 ? -11.625 1.375 -3.216 1.00 96.00 97 ARG A C 1
ATOM 714 O O . ARG A 1 97 ? -11.390 1.941 -4.278 1.00 96.00 97 ARG A O 1
ATOM 721 N N . ILE A 1 98 ? -10.666 0.978 -2.380 1.00 97.25 98 ILE A N 1
ATOM 722 C CA . ILE A 1 98 ? -9.233 1.099 -2.699 1.00 97.25 98 ILE A CA 1
ATOM 723 C C . ILE A 1 98 ? -8.873 0.216 -3.895 1.00 97.25 98 ILE A C 1
ATOM 725 O O . ILE A 1 98 ? -8.165 0.657 -4.803 1.00 97.25 98 ILE A O 1
ATOM 729 N N . ASN A 1 99 ? -9.402 -1.008 -3.930 1.00 97.00 99 ASN A N 1
ATOM 730 C CA . ASN A 1 99 ? -9.186 -1.916 -5.045 1.00 97.00 99 ASN A CA 1
ATOM 731 C C . ASN A 1 99 ? -9.675 -1.314 -6.370 1.00 97.00 99 ASN A C 1
ATOM 733 O O . ASN A 1 99 ? -8.910 -1.224 -7.329 1.00 97.00 99 ASN A O 1
ATOM 737 N N . ASP A 1 100 ? -10.925 -0.863 -6.405 1.00 96.62 100 ASP A N 1
ATOM 738 C CA . ASP A 1 100 ? -11.595 -0.429 -7.630 1.00 96.62 100 ASP A CA 1
ATOM 739 C C . ASP A 1 100 ? -11.057 0.902 -8.158 1.00 96.62 100 ASP A C 1
ATOM 741 O O . ASP A 1 100 ? -11.007 1.113 -9.370 1.00 96.62 100 ASP A O 1
ATOM 745 N N . LEU A 1 101 ? -10.642 1.805 -7.264 1.00 96.56 101 LEU A N 1
ATOM 746 C CA . LEU A 1 101 ? -10.087 3.099 -7.657 1.00 96.56 101 LEU A CA 1
ATOM 747 C C . LEU A 1 101 ? -8.626 3.007 -8.092 1.00 96.56 101 LEU A C 1
ATOM 749 O O . LEU A 1 101 ? -8.212 3.764 -8.972 1.00 96.56 101 LEU A O 1
ATOM 753 N N . TYR A 1 102 ? -7.845 2.114 -7.479 1.00 97.44 102 TYR A N 1
ATOM 754 C CA . TYR A 1 102 ? -6.390 2.171 -7.588 1.00 97.44 102 TYR A CA 1
ATOM 755 C C . TYR A 1 102 ? -5.758 0.863 -8.054 1.00 97.44 102 TYR A C 1
ATOM 757 O O . TYR A 1 102 ? -5.093 0.852 -9.090 1.00 97.44 102 TYR A O 1
ATOM 765 N N . ILE A 1 103 ? -5.966 -0.237 -7.329 1.00 98.31 103 ILE A N 1
ATOM 766 C CA . ILE A 1 103 ? -5.214 -1.483 -7.552 1.00 98.31 103 ILE A CA 1
ATOM 767 C C . ILE A 1 103 ? -5.649 -2.166 -8.849 1.00 98.31 103 ILE A C 1
ATOM 769 O O . ILE A 1 103 ? -4.811 -2.456 -9.701 1.00 98.31 103 ILE A O 1
ATOM 773 N N . ALA A 1 104 ? -6.951 -2.374 -9.054 1.00 98.12 104 ALA A N 1
ATOM 774 C CA . ALA A 1 104 ? -7.460 -3.009 -10.265 1.00 98.12 104 ALA A CA 1
ATOM 775 C C . ALA A 1 104 ? -7.165 -2.180 -11.536 1.00 98.12 104 ALA A C 1
ATOM 777 O O . ALA A 1 104 ? -6.676 -2.754 -12.517 1.00 98.12 104 ALA A O 1
ATOM 778 N N . PRO A 1 105 ? -7.356 -0.842 -11.553 1.00 98.50 105 PRO A N 1
ATOM 779 C CA . PRO A 1 105 ? -6.902 -0.009 -12.666 1.00 98.50 105 PRO A CA 1
ATOM 780 C C . PRO A 1 105 ? -5.393 -0.091 -12.913 1.00 98.50 105 PRO A C 1
ATOM 782 O O . PRO A 1 105 ? -4.979 -0.183 -14.070 1.00 98.50 105 PRO A O 1
ATOM 785 N N . ALA A 1 106 ? -4.570 -0.098 -11.857 1.00 98.62 106 ALA A N 1
ATOM 786 C CA . ALA A 1 106 ? -3.123 -0.238 -11.990 1.00 98.62 106 ALA A CA 1
ATOM 787 C C . ALA A 1 106 ? -2.747 -1.572 -12.637 1.00 98.62 106 ALA A C 1
ATOM 789 O O . ALA A 1 106 ? -2.031 -1.582 -13.634 1.00 98.62 106 ALA A O 1
ATOM 790 N N . LEU A 1 107 ? -3.282 -2.688 -12.137 1.00 98.50 107 LEU A N 1
ATOM 791 C CA . LEU A 1 107 ? -3.044 -4.021 -12.695 1.00 98.50 107 LEU A CA 1
ATOM 792 C C . LEU A 1 107 ? -3.439 -4.098 -14.173 1.00 98.50 107 LEU A C 1
ATOM 794 O O . LEU A 1 107 ? -2.682 -4.637 -14.981 1.00 98.50 107 LEU A O 1
ATOM 798 N N . LYS A 1 108 ? -4.573 -3.498 -14.552 1.00 98.25 108 LYS A N 1
ATOM 799 C CA . LYS A 1 108 ? -5.002 -3.418 -15.954 1.00 98.25 108 LYS A CA 1
ATOM 800 C C . LYS A 1 108 ? -3.993 -2.667 -16.829 1.00 98.25 108 LYS A C 1
ATOM 802 O O . LYS A 1 108 ? -3.690 -3.128 -17.920 1.00 98.25 108 LYS A O 1
ATOM 807 N N . ILE A 1 109 ? -3.469 -1.534 -16.360 1.00 98.38 109 ILE A N 1
ATOM 808 C CA . ILE A 1 109 ? -2.452 -0.752 -17.085 1.00 98.38 109 ILE A CA 1
ATOM 809 C C . ILE A 1 109 ? -1.129 -1.526 -17.186 1.00 98.38 109 ILE A C 1
ATOM 811 O O . ILE A 1 109 ? -0.461 -1.498 -18.218 1.00 98.38 109 ILE A O 1
ATOM 815 N N . ILE A 1 110 ? -0.733 -2.211 -16.111 1.00 98.44 110 ILE A N 1
ATOM 816 C CA . ILE A 1 110 ? 0.524 -2.968 -16.040 1.00 98.44 110 ILE A CA 1
ATOM 817 C C . ILE A 1 110 ? 0.516 -4.132 -17.026 1.00 98.44 110 ILE A C 1
ATOM 819 O O . ILE A 1 110 ? 1.519 -4.363 -17.699 1.00 98.44 110 ILE A O 1
ATOM 823 N N . THR A 1 111 ? -0.611 -4.836 -17.104 1.00 97.31 111 THR A N 1
ATOM 824 C CA . THR A 1 111 ? -0.793 -6.041 -17.924 1.00 97.31 111 THR A CA 1
ATOM 825 C C . THR A 1 111 ? -1.230 -5.746 -19.359 1.00 97.31 111 THR A C 1
ATOM 827 O O . THR A 1 111 ? -1.451 -6.676 -20.128 1.00 97.31 111 THR A O 1
ATOM 830 N N . GLU A 1 112 ? -1.338 -4.472 -19.742 1.00 96.88 112 GLU A N 1
ATOM 831 C CA . GLU A 1 112 ? -1.703 -4.080 -21.101 1.00 96.88 112 GLU A CA 1
ATOM 832 C C . GLU A 1 112 ? -0.611 -4.454 -22.119 1.00 96.88 112 GLU A C 1
ATOM 834 O O . GLU A 1 112 ? 0.593 -4.281 -21.882 1.00 96.88 112 GLU A O 1
ATOM 839 N N . ASP A 1 113 ? -1.043 -4.930 -23.290 1.00 93.94 113 ASP A N 1
ATOM 840 C CA . ASP A 1 113 ? -0.149 -5.323 -24.375 1.00 93.94 113 ASP A CA 1
ATOM 841 C C . ASP A 1 113 ? 0.785 -4.177 -24.789 1.00 93.94 113 ASP A C 1
ATOM 843 O O . ASP A 1 113 ? 0.385 -3.042 -25.067 1.00 93.94 113 ASP A O 1
ATOM 847 N N . GLY A 1 114 ? 2.076 -4.493 -24.885 1.00 91.88 114 GLY A N 1
ATOM 848 C CA . GLY A 1 114 ? 3.098 -3.527 -25.275 1.00 91.88 114 GLY A CA 1
ATOM 849 C C . GLY A 1 114 ? 3.588 -2.622 -24.144 1.00 91.88 114 GLY A C 1
ATOM 850 O O . GLY A 1 114 ? 4.329 -1.677 -24.433 1.00 91.88 114 GLY A O 1
ATOM 851 N N . ASN A 1 115 ? 3.240 -2.899 -22.880 1.00 96.75 115 ASN A N 1
ATOM 852 C CA . ASN A 1 115 ? 4.020 -2.401 -21.749 1.00 96.75 115 ASN A CA 1
ATOM 853 C C . ASN A 1 115 ? 5.439 -3.010 -21.804 1.00 96.75 115 ASN A C 1
ATOM 855 O O . ASN A 1 115 ? 5.579 -4.229 -21.709 1.00 96.75 115 ASN A O 1
ATOM 859 N N . PRO A 1 116 ? 6.508 -2.204 -21.964 1.00 94.94 116 PRO A N 1
ATOM 860 C CA . PRO A 1 116 ? 7.861 -2.739 -22.100 1.00 94.94 116 PRO A CA 1
ATOM 861 C C . PRO A 1 116 ? 8.451 -3.260 -20.783 1.00 94.94 116 PRO A C 1
ATOM 863 O O . PRO A 1 116 ? 9.483 -3.925 -20.824 1.00 94.94 116 PRO A O 1
ATOM 866 N N . ASN A 1 117 ? 7.866 -2.927 -19.624 1.00 94.25 117 ASN A N 1
ATOM 867 C CA . ASN A 1 117 ? 8.434 -3.302 -18.328 1.00 94.25 117 ASN A CA 1
ATOM 868 C C . ASN A 1 117 ? 7.373 -3.603 -17.247 1.00 94.25 117 ASN A C 1
ATOM 870 O O . ASN A 1 117 ? 7.353 -2.954 -16.196 1.00 94.25 117 ASN A O 1
ATOM 874 N N . PRO A 1 118 ? 6.496 -4.598 -17.469 1.00 97.06 118 PRO A N 1
ATOM 875 C CA . PRO A 1 118 ? 5.432 -4.929 -16.522 1.00 97.06 118 PRO A CA 1
ATOM 876 C C . PRO A 1 118 ? 5.978 -5.396 -15.164 1.00 97.06 118 PRO A C 1
ATOM 878 O O . PRO A 1 118 ? 5.374 -5.123 -14.131 1.00 97.06 118 PRO A O 1
ATOM 881 N N . ALA A 1 119 ? 7.146 -6.049 -15.141 1.00 97.25 119 ALA A N 1
ATOM 882 C CA . ALA A 1 119 ? 7.753 -6.550 -13.911 1.00 97.25 119 ALA A CA 1
ATOM 883 C C . ALA A 1 119 ? 8.289 -5.429 -13.005 1.00 97.25 119 ALA A C 1
ATOM 885 O O . ALA A 1 119 ? 8.184 -5.533 -11.793 1.00 97.25 119 ALA A O 1
ATOM 886 N N . MET A 1 120 ? 8.825 -4.330 -13.541 1.00 96.94 120 MET A N 1
ATOM 887 C CA . MET A 1 120 ? 9.165 -3.186 -12.681 1.00 96.94 120 MET A CA 1
ATOM 888 C C . MET A 1 120 ? 7.928 -2.385 -12.282 1.00 96.94 120 MET A C 1
ATOM 890 O O . MET A 1 120 ? 7.890 -1.826 -11.189 1.00 96.94 120 MET A O 1
ATOM 894 N N . ASP A 1 121 ? 6.895 -2.357 -13.125 1.00 98.25 121 ASP A N 1
ATOM 895 C CA . ASP A 1 121 ? 5.657 -1.670 -12.770 1.00 98.25 121 ASP A CA 1
ATOM 896 C C . ASP A 1 121 ? 4.879 -2.378 -11.664 1.00 98.25 121 ASP A C 1
ATOM 898 O O . ASP A 1 121 ? 4.274 -1.699 -10.838 1.00 98.25 121 ASP A O 1
ATOM 902 N N . ILE A 1 122 ? 4.920 -3.714 -11.599 1.00 98.38 122 ILE A N 1
ATOM 903 C CA . ILE A 1 122 ? 4.306 -4.445 -10.485 1.00 98.38 122 ILE A CA 1
ATOM 904 C C . ILE A 1 122 ? 5.043 -4.170 -9.168 1.00 98.38 122 ILE A C 1
ATOM 906 O O . ILE A 1 122 ? 4.401 -4.010 -8.135 1.00 98.38 122 ILE A O 1
ATOM 910 N N . VAL A 1 123 ? 6.372 -3.999 -9.207 1.00 98.38 123 VAL A N 1
ATOM 911 C CA . VAL A 1 123 ? 7.162 -3.556 -8.044 1.00 98.38 123 VAL A CA 1
ATOM 912 C C . VAL A 1 123 ? 6.811 -2.116 -7.664 1.00 98.38 123 VAL A C 1
ATOM 914 O O . VAL A 1 123 ? 6.695 -1.807 -6.481 1.00 98.38 123 VAL A O 1
ATOM 917 N N . ALA A 1 124 ? 6.594 -1.233 -8.644 1.00 98.25 124 ALA A N 1
ATOM 918 C CA . ALA A 1 124 ? 6.148 0.136 -8.392 1.00 98.25 124 ALA A CA 1
ATOM 919 C C . ALA A 1 124 ? 4.743 0.182 -7.767 1.00 98.25 124 ALA A C 1
ATOM 921 O O . ALA A 1 124 ? 4.511 0.984 -6.862 1.00 98.25 124 ALA A O 1
ATOM 922 N N . LEU A 1 125 ? 3.824 -0.687 -8.207 1.00 98.69 125 LEU A N 1
ATOM 923 C CA . LEU A 1 125 ? 2.505 -0.838 -7.590 1.00 98.69 125 LEU A CA 1
ATOM 924 C C . LEU A 1 125 ? 2.625 -1.348 -6.152 1.00 98.69 125 LEU A C 1
ATOM 926 O O . LEU A 1 125 ? 2.044 -0.734 -5.264 1.00 98.69 125 LEU A O 1
ATOM 930 N N . ALA A 1 126 ? 3.411 -2.401 -5.909 1.00 98.56 126 ALA A N 1
ATOM 931 C CA . ALA A 1 126 ? 3.662 -2.900 -4.558 1.00 98.56 126 ALA A CA 1
ATOM 932 C C . ALA A 1 126 ? 4.210 -1.784 -3.654 1.00 98.56 126 ALA A C 1
ATOM 934 O O . ALA A 1 126 ? 3.644 -1.508 -2.606 1.00 98.56 126 ALA A O 1
ATOM 935 N N . HIS A 1 127 ? 5.217 -1.032 -4.116 1.00 98.50 127 HIS A N 1
ATOM 936 C CA . HIS A 1 127 ? 5.752 0.126 -3.393 1.00 98.50 127 HIS A CA 1
ATOM 937 C C . HIS A 1 127 ? 4.676 1.173 -3.064 1.00 98.50 127 HIS A C 1
ATOM 939 O O . HIS A 1 127 ? 4.673 1.742 -1.972 1.00 98.50 127 HIS A O 1
ATOM 945 N N . ALA A 1 128 ? 3.764 1.456 -3.997 1.00 98.12 128 ALA A N 1
ATOM 946 C CA . ALA A 1 128 ? 2.670 2.392 -3.761 1.00 98.12 128 ALA A CA 1
ATOM 947 C C . ALA A 1 128 ? 1.660 1.858 -2.728 1.00 98.12 128 ALA A C 1
ATOM 949 O O . ALA A 1 128 ? 1.181 2.633 -1.906 1.00 98.12 128 ALA A O 1
ATOM 950 N N . VAL A 1 129 ? 1.376 0.552 -2.734 1.00 98.50 129 VAL A N 1
ATOM 951 C CA . VAL A 1 129 ? 0.500 -0.102 -1.748 1.00 98.50 129 VAL A CA 1
ATOM 952 C C . VAL A 1 129 ? 1.133 -0.120 -0.354 1.00 98.50 129 VAL A C 1
ATOM 954 O O . VAL A 1 129 ? 0.443 0.186 0.612 1.00 98.50 129 VAL A O 1
ATOM 957 N N . GLU A 1 130 ? 2.441 -0.354 -0.238 1.00 98.31 130 GLU A N 1
ATOM 958 C CA . GLU A 1 130 ? 3.143 -0.271 1.052 1.00 98.31 130 GLU A CA 1
ATOM 959 C C . GLU A 1 130 ? 3.117 1.139 1.646 1.00 98.31 130 GLU A C 1
ATOM 961 O O . GLU A 1 130 ? 2.866 1.323 2.836 1.00 98.31 130 GLU A O 1
ATOM 966 N N . ASN A 1 131 ? 3.326 2.166 0.813 1.00 97.25 131 ASN A N 1
ATOM 967 C CA . ASN A 1 131 ? 3.173 3.548 1.272 1.00 97.25 131 ASN A CA 1
ATOM 968 C C . ASN A 1 131 ? 1.719 3.844 1.658 1.00 97.25 131 ASN A C 1
ATOM 970 O O . ASN A 1 131 ? 1.489 4.514 2.659 1.00 97.25 131 ASN A O 1
ATOM 974 N N . LEU A 1 132 ? 0.738 3.311 0.922 1.00 96.88 132 LEU A N 1
ATOM 975 C CA . LEU A 1 132 ? -0.677 3.475 1.252 1.00 96.88 132 LEU A CA 1
ATOM 976 C C . LEU A 1 132 ? -1.001 2.862 2.620 1.00 96.88 132 LEU A C 1
ATOM 978 O O . LEU A 1 132 ? -1.703 3.490 3.415 1.00 96.88 132 LEU A O 1
ATOM 982 N N . ALA A 1 133 ? -0.476 1.671 2.912 1.00 96.94 133 ALA A N 1
ATOM 983 C CA . ALA A 1 133 ? -0.620 1.023 4.210 1.00 96.94 133 ALA A CA 1
ATOM 984 C C . ALA A 1 133 ? 0.081 1.834 5.314 1.00 96.94 133 ALA A C 1
ATOM 986 O O . ALA A 1 133 ? -0.556 2.201 6.305 1.00 96.94 133 ALA A O 1
ATOM 987 N N . ALA A 1 134 ? 1.346 2.220 5.116 1.00 95.88 134 ALA A N 1
ATOM 988 C CA . ALA A 1 134 ? 2.111 3.015 6.078 1.00 95.88 134 ALA A CA 1
ATOM 989 C C . ALA A 1 134 ? 1.433 4.358 6.418 1.00 95.88 134 ALA A C 1
ATOM 991 O O . ALA A 1 134 ? 1.265 4.691 7.595 1.00 95.88 134 ALA A O 1
ATOM 992 N N . GLU A 1 135 ? 0.989 5.111 5.407 1.00 94.94 135 GLU A N 1
ATOM 993 C CA . GLU A 1 135 ? 0.270 6.380 5.580 1.00 94.94 135 GLU A CA 1
ATOM 994 C C . GLU A 1 135 ? -1.104 6.170 6.239 1.00 94.94 135 GLU A C 1
ATOM 996 O O . GLU A 1 135 ? -1.529 6.978 7.071 1.00 94.94 135 GLU A O 1
ATOM 1001 N N . THR A 1 136 ? -1.789 5.059 5.939 1.00 94.81 136 THR A N 1
ATOM 1002 C CA . THR A 1 136 ? -3.048 4.695 6.608 1.00 94.81 136 THR A CA 1
ATOM 1003 C C . THR A 1 136 ? -2.820 4.465 8.098 1.00 94.81 136 THR A C 1
ATOM 1005 O O . THR A 1 136 ? -3.542 5.039 8.912 1.00 94.81 136 THR A O 1
ATOM 1008 N N . TYR A 1 137 ? -1.788 3.710 8.484 1.00 95.62 137 TYR A N 1
ATOM 1009 C CA . TYR A 1 137 ? -1.442 3.524 9.896 1.00 95.62 137 TYR A CA 1
ATOM 1010 C C . TYR A 1 137 ? -1.044 4.831 10.579 1.00 95.62 137 TYR A C 1
ATOM 1012 O O . TYR A 1 137 ? -1.466 5.076 11.710 1.00 95.62 137 TYR A O 1
ATOM 1020 N N . GLN A 1 138 ? -0.295 5.704 9.901 1.00 92.75 138 GLN A N 1
ATOM 1021 C CA . GLN A 1 138 ? 0.038 7.029 10.428 1.00 92.75 138 GLN A CA 1
ATOM 1022 C C . GLN A 1 138 ? -1.222 7.868 10.701 1.00 92.75 138 GLN A C 1
ATOM 1024 O O . GLN A 1 138 ? -1.313 8.510 11.749 1.00 92.75 138 GLN A O 1
ATOM 1029 N N . SER A 1 139 ? -2.208 7.826 9.801 1.00 90.75 139 SER A N 1
ATOM 1030 C CA . SER A 1 139 ? -3.494 8.512 9.970 1.00 90.75 139 SER A CA 1
ATOM 1031 C C . SER A 1 139 ? -4.328 7.897 11.100 1.00 90.75 139 SER A C 1
ATOM 1033 O O . SER A 1 139 ? -4.755 8.602 12.017 1.00 90.75 139 SER A O 1
ATOM 1035 N N . VAL A 1 140 ? -4.483 6.567 11.106 1.00 91.50 140 VAL A N 1
ATOM 1036 C CA . VAL A 1 140 ? -5.229 5.813 12.128 1.00 91.50 140 VAL A CA 1
ATOM 1037 C C . VAL A 1 140 ? -4.680 6.086 13.529 1.00 91.50 140 VAL A C 1
ATOM 1039 O O . VAL A 1 140 ? -5.456 6.343 14.444 1.00 91.50 140 VAL A O 1
ATOM 1042 N N . VAL A 1 141 ? -3.359 6.134 13.711 1.00 92.69 141 VAL A N 1
ATOM 1043 C CA . VAL A 1 141 ? -2.722 6.468 15.000 1.00 92.69 141 VAL A CA 1
ATOM 1044 C C . VAL A 1 141 ? -3.130 7.851 15.521 1.00 92.69 141 VAL A C 1
ATOM 1046 O O . VAL A 1 141 ? -3.250 8.040 16.733 1.00 92.69 141 VAL A O 1
ATOM 1049 N N . GLY A 1 142 ? -3.359 8.819 14.632 1.00 91.31 142 GLY A N 1
ATOM 1050 C CA . GLY A 1 142 ? -3.845 10.148 15.006 1.00 91.31 142 GLY A CA 1
ATOM 1051 C C . GLY A 1 142 ? -5.310 10.164 15.455 1.00 91.31 142 GLY A C 1
ATOM 1052 O O . GLY A 1 142 ? -5.694 11.038 16.233 1.00 91.31 142 GLY A O 1
ATOM 1053 N N . LEU A 1 143 ? -6.105 9.196 14.994 1.00 94.31 143 LEU A N 1
ATOM 1054 C CA . LEU A 1 143 ? -7.550 9.120 15.216 1.00 94.31 143 LEU A CA 1
ATOM 1055 C C . LEU A 1 143 ? -7.946 8.179 16.362 1.00 94.31 143 LEU A C 1
ATOM 1057 O O . LEU A 1 143 ? -8.936 8.447 17.037 1.00 94.31 143 LEU A O 1
ATOM 1061 N N . LEU A 1 144 ? -7.172 7.116 16.606 1.00 96.50 144 LEU A N 1
ATOM 1062 C CA . LEU A 1 144 ? -7.441 6.141 17.667 1.00 96.50 144 LEU A CA 1
ATOM 1063 C C . LEU A 1 144 ? -7.509 6.807 19.044 1.00 96.50 144 LEU A C 1
ATOM 1065 O O . LEU A 1 144 ? -6.645 7.615 19.394 1.00 96.50 144 LEU A O 1
ATOM 1069 N N . THR A 1 145 ? -8.486 6.443 19.866 1.00 96.25 145 THR A N 1
ATOM 1070 C CA . THR A 1 145 ? -8.671 7.058 21.190 1.00 96.25 145 THR A CA 1
ATOM 1071 C C . THR A 1 145 ? -7.812 6.415 22.280 1.00 96.25 145 THR A C 1
ATOM 1073 O O . THR A 1 145 ? -7.324 7.121 23.165 1.00 96.25 145 THR A O 1
ATOM 1076 N N . ASP A 1 146 ? -7.550 5.108 22.188 1.00 95.50 146 ASP A N 1
ATOM 1077 C CA . ASP A 1 146 ? -6.734 4.363 23.154 1.00 95.50 146 ASP A CA 1
ATOM 1078 C C . ASP A 1 146 ? -5.222 4.422 22.811 1.00 95.50 146 ASP A C 1
ATOM 1080 O O . ASP A 1 146 ? -4.808 3.991 21.727 1.00 95.50 146 ASP A O 1
ATOM 1084 N N . PRO A 1 147 ? -4.352 4.905 23.725 1.00 95.25 147 PRO A N 1
ATOM 1085 C CA . PRO A 1 147 ? -2.899 4.922 23.533 1.00 95.25 147 PRO A CA 1
ATOM 1086 C C . PRO A 1 147 ? -2.265 3.556 23.237 1.00 95.25 147 PRO A C 1
ATOM 1088 O O . PRO A 1 147 ? -1.266 3.496 22.518 1.00 95.25 147 PRO A O 1
ATOM 1091 N N . MET A 1 148 ? -2.819 2.463 23.766 1.00 95.00 148 MET A N 1
ATOM 1092 C CA . MET A 1 148 ? -2.330 1.111 23.489 1.00 95.00 148 MET A CA 1
ATOM 1093 C C . MET A 1 148 ? -2.619 0.713 22.044 1.00 95.00 148 MET A C 1
ATOM 1095 O O . MET A 1 148 ? -1.726 0.213 21.362 1.00 95.00 148 MET A O 1
ATOM 1099 N N . LEU A 1 149 ? -3.813 1.035 21.535 1.00 96.38 149 LEU A N 1
ATOM 1100 C CA . LEU A 1 149 ? -4.145 0.813 20.126 1.00 96.38 149 LEU A CA 1
ATOM 1101 C C . LEU A 1 149 ? -3.237 1.632 19.208 1.00 96.38 149 LEU A C 1
ATOM 1103 O O . LEU A 1 149 ? -2.790 1.123 18.183 1.00 96.38 149 LEU A O 1
ATOM 1107 N N . ARG A 1 150 ? -2.896 2.872 19.587 1.00 96.94 150 ARG A N 1
ATOM 1108 C CA . ARG A 1 150 ? -1.918 3.687 18.844 1.00 96.94 150 ARG A CA 1
ATOM 1109 C C . ARG A 1 150 ? -0.548 3.015 18.782 1.00 96.94 150 ARG A C 1
ATOM 1111 O O . ARG A 1 150 ? 0.068 2.991 17.719 1.00 96.94 150 ARG A O 1
ATOM 1118 N N . ALA A 1 151 ? -0.071 2.482 19.907 1.00 96.31 151 ALA A N 1
ATOM 1119 C CA . ALA A 1 151 ? 1.219 1.800 19.981 1.00 96.31 151 ALA A CA 1
ATOM 1120 C C . ALA A 1 151 ? 1.246 0.521 19.128 1.00 96.31 151 ALA A C 1
ATOM 1122 O O . ALA A 1 151 ? 2.263 0.222 18.500 1.00 96.31 151 ALA A O 1
ATOM 1123 N N . ASP A 1 152 ? 0.136 -0.213 19.080 1.00 96.00 152 ASP A N 1
ATOM 1124 C CA . ASP A 1 152 ? 0.020 -1.410 18.252 1.00 96.00 152 ASP A CA 1
ATOM 1125 C C . ASP A 1 152 ? -0.084 -1.075 16.761 1.00 96.00 152 ASP A C 1
ATOM 1127 O O . ASP A 1 152 ? 0.663 -1.636 15.958 1.00 96.00 152 ASP A O 1
ATOM 1131 N N . ALA A 1 153 ? -0.913 -0.095 16.399 1.00 95.75 153 ALA A N 1
ATOM 1132 C CA . ALA A 1 153 ? -1.070 0.377 15.028 1.00 95.75 153 ALA A CA 1
ATOM 1133 C C . ALA A 1 153 ? 0.249 0.925 14.450 1.00 95.75 153 ALA A C 1
ATOM 1135 O O . ALA A 1 153 ? 0.655 0.540 13.354 1.00 95.75 153 ALA A O 1
ATOM 1136 N N . ILE A 1 154 ? 0.979 1.772 15.188 1.00 95.50 154 ILE A N 1
ATOM 1137 C CA . ILE A 1 154 ? 2.226 2.353 14.663 1.00 95.50 154 ILE A CA 1
ATOM 1138 C C . ILE A 1 154 ? 3.335 1.311 14.482 1.00 95.50 154 ILE A C 1
ATOM 1140 O O . ILE A 1 154 ? 4.190 1.476 13.614 1.00 95.50 154 ILE A O 1
ATOM 1144 N N . ARG A 1 155 ? 3.329 0.219 15.260 1.00 96.88 155 ARG A N 1
ATOM 1145 C CA . ARG A 1 155 ? 4.293 -0.878 15.090 1.00 96.88 155 ARG A CA 1
ATOM 1146 C C . ARG A 1 155 ? 4.110 -1.575 13.744 1.00 96.88 155 ARG A C 1
ATOM 1148 O O . ARG A 1 155 ? 5.108 -1.936 13.126 1.00 96.88 155 ARG A O 1
ATOM 1155 N N . ILE A 1 156 ? 2.866 -1.735 13.292 1.00 97.81 156 ILE A N 1
ATOM 1156 C CA . ILE A 1 156 ? 2.560 -2.263 11.958 1.00 97.81 156 ILE A CA 1
ATOM 1157 C C . ILE A 1 156 ? 2.959 -1.239 10.894 1.00 97.81 156 ILE A C 1
ATOM 1159 O O . ILE A 1 156 ? 3.766 -1.561 10.031 1.00 97.81 156 ILE A O 1
ATOM 1163 N N . GLY A 1 157 ? 2.547 0.028 11.028 1.00 96.00 157 GLY A N 1
ATOM 1164 C CA . GLY A 1 157 ? 2.927 1.078 10.071 1.00 96.00 157 GLY A CA 1
ATOM 1165 C C . GLY A 1 157 ? 4.445 1.230 9.867 1.00 96.00 157 GLY A C 1
ATOM 1166 O O . GLY A 1 157 ? 4.905 1.516 8.764 1.00 96.00 157 GLY A O 1
ATOM 1167 N N . GLN A 1 158 ? 5.254 0.982 10.904 1.00 95.88 158 GLN A N 1
ATOM 1168 C CA . GLN A 1 158 ? 6.718 0.938 10.790 1.00 95.88 158 GLN A CA 1
ATOM 1169 C C . GLN A 1 158 ? 7.240 -0.235 9.950 1.00 95.88 158 GLN A C 1
ATOM 1171 O O . GLN A 1 158 ? 8.317 -0.116 9.365 1.00 95.88 158 GLN A O 1
ATOM 1176 N N . GLN A 1 159 ? 6.543 -1.370 9.930 1.00 98.00 159 GLN A N 1
ATOM 1177 C CA . GLN A 1 159 ? 6.889 -2.513 9.085 1.00 98.00 159 GLN A CA 1
ATOM 1178 C C . GLN A 1 159 ? 6.544 -2.220 7.623 1.00 98.00 159 GLN A C 1
ATOM 1180 O O . GLN A 1 159 ? 7.425 -2.371 6.779 1.00 98.00 159 GLN A O 1
ATOM 1185 N N . GLU A 1 160 ? 5.380 -1.627 7.350 1.00 97.88 160 GLU A N 1
ATOM 1186 C CA . GLU A 1 160 ? 4.999 -1.224 5.983 1.00 97.88 160 GLU A CA 1
ATOM 1187 C C . GLU A 1 160 ? 5.934 -0.163 5.406 1.00 97.88 160 GLU A C 1
ATOM 1189 O O . GLU A 1 160 ? 6.384 -0.249 4.264 1.00 97.88 160 GLU A O 1
ATOM 1194 N N . ALA A 1 161 ? 6.374 0.790 6.232 1.00 96.44 161 ALA A N 1
ATOM 1195 C CA . ALA A 1 161 ? 7.402 1.741 5.820 1.00 96.44 161 ALA A CA 1
ATOM 1196 C C . ALA A 1 161 ? 8.738 1.053 5.455 1.00 96.44 161 ALA A C 1
ATOM 1198 O O . ALA A 1 161 ? 9.458 1.521 4.570 1.00 96.44 161 ALA A O 1
ATOM 1199 N N . ARG A 1 162 ? 9.093 -0.065 6.107 1.00 97.19 162 ARG A N 1
ATOM 1200 C CA . ARG A 1 162 ? 10.295 -0.845 5.755 1.00 97.19 162 ARG A CA 1
ATOM 1201 C C . ARG A 1 162 ? 10.092 -1.633 4.466 1.00 97.19 162 ARG A C 1
ATOM 1203 O O . ARG A 1 162 ? 11.034 -1.702 3.677 1.00 97.19 162 ARG A O 1
ATOM 1210 N N . HIS A 1 163 ? 8.904 -2.192 4.233 1.00 98.38 163 HIS A N 1
ATOM 1211 C CA . HIS A 1 163 ? 8.565 -2.837 2.965 1.00 98.38 163 HIS A CA 1
ATOM 1212 C C . HIS A 1 163 ? 8.672 -1.840 1.806 1.00 98.38 163 HIS A C 1
ATOM 1214 O O . HIS A 1 163 ? 9.410 -2.088 0.847 1.00 98.38 163 HIS A O 1
ATOM 1220 N N . ALA A 1 164 ? 8.068 -0.654 1.952 1.00 97.62 164 ALA A N 1
ATOM 1221 C CA . ALA A 1 164 ? 8.200 0.446 1.001 1.00 97.62 164 ALA A CA 1
ATOM 1222 C C . ALA A 1 164 ? 9.674 0.804 0.747 1.00 97.62 16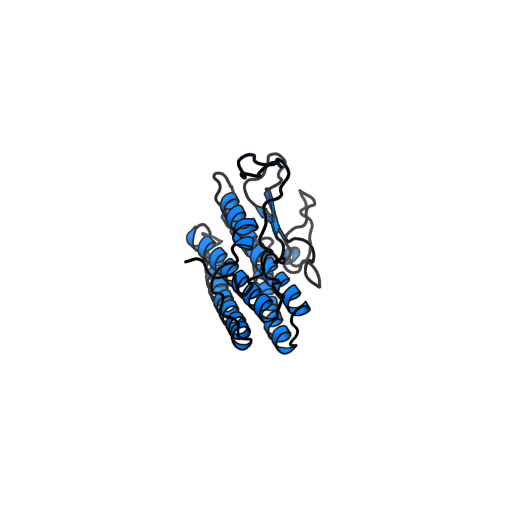4 ALA A C 1
ATOM 1224 O O . ALA A 1 164 ? 10.113 0.851 -0.401 1.00 97.62 164 ALA A O 1
ATOM 1225 N N . ALA A 1 165 ? 10.484 0.983 1.795 1.00 96.88 165 ALA A N 1
ATOM 1226 C CA . ALA A 1 165 ? 11.900 1.324 1.642 1.00 96.88 165 ALA A CA 1
ATOM 1227 C C . ALA A 1 165 ? 12.709 0.248 0.884 1.00 96.88 165 ALA A C 1
ATOM 1229 O O . ALA A 1 165 ? 13.593 0.579 0.088 1.00 96.88 165 ALA A O 1
ATOM 1230 N N . LEU A 1 166 ? 12.407 -1.038 1.095 1.00 97.00 166 LEU A N 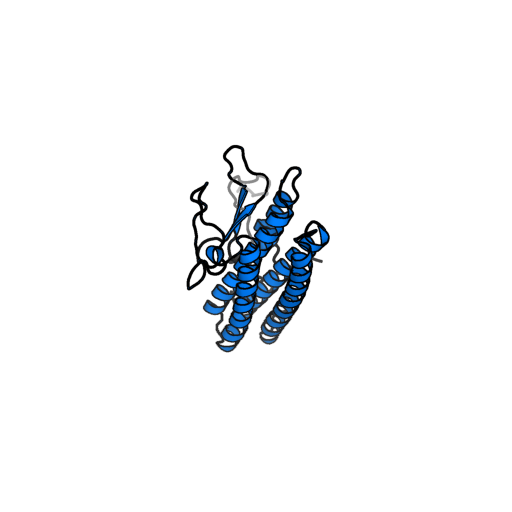1
ATOM 1231 C CA . LEU A 1 166 ? 13.052 -2.141 0.376 1.00 97.00 166 LEU A CA 1
ATOM 1232 C C . LEU A 1 166 ? 12.658 -2.161 -1.107 1.00 97.00 166 LEU A C 1
ATOM 1234 O O . LEU A 1 166 ? 13.528 -2.299 -1.969 1.00 97.00 166 LEU A O 1
ATOM 1238 N N . LEU A 1 167 ? 11.380 -1.951 -1.422 1.00 97.75 167 LEU A N 1
ATOM 1239 C CA . LEU A 1 167 ? 10.905 -1.864 -2.807 1.00 97.75 167 LEU A CA 1
ATOM 1240 C C . LEU A 1 167 ? 11.452 -0.621 -3.516 1.00 97.75 167 LEU A C 1
ATOM 1242 O O . LEU A 1 167 ? 11.831 -0.690 -4.685 1.00 97.75 167 LEU A O 1
ATOM 1246 N N . ALA A 1 168 ? 11.591 0.496 -2.802 1.00 97.00 168 ALA A N 1
ATOM 1247 C CA . ALA A 1 168 ? 12.246 1.693 -3.312 1.00 97.00 168 ALA A CA 1
ATOM 1248 C C . ALA A 1 168 ? 13.700 1.420 -3.724 1.00 97.00 168 ALA A C 1
ATOM 1250 O O . ALA A 1 168 ? 14.139 1.933 -4.748 1.00 97.00 168 ALA A O 1
ATOM 1251 N N . GLN A 1 169 ? 14.432 0.569 -2.995 1.00 96.12 169 GLN A N 1
ATOM 1252 C CA . GLN A 1 169 ? 15.788 0.149 -3.377 1.00 96.12 169 GLN A CA 1
ATOM 1253 C C . GLN A 1 169 ? 15.822 -0.801 -4.579 1.00 96.12 169 GLN A C 1
ATOM 1255 O O . GLN A 1 169 ? 16.845 -0.885 -5.251 1.00 96.12 169 GLN A O 1
ATOM 1260 N N . ILE A 1 170 ? 14.726 -1.490 -4.896 1.00 95.44 170 ILE A N 1
ATOM 1261 C CA . ILE A 1 170 ? 14.612 -2.235 -6.158 1.00 95.44 170 ILE A CA 1
ATOM 1262 C C . ILE A 1 170 ? 14.367 -1.258 -7.318 1.00 95.44 170 ILE A C 1
ATOM 1264 O O . ILE A 1 170 ? 14.956 -1.398 -8.387 1.00 95.44 170 ILE A O 1
ATOM 1268 N N . LEU A 1 171 ? 13.524 -0.245 -7.099 1.00 94.81 171 LEU A N 1
ATOM 1269 C CA . LEU A 1 171 ? 13.128 0.743 -8.111 1.00 94.81 171 LEU A CA 1
ATOM 1270 C C . LEU A 1 171 ? 14.216 1.787 -8.400 1.00 94.81 171 LEU A C 1
ATOM 1272 O O . LEU A 1 171 ? 14.345 2.250 -9.532 1.00 94.81 171 LEU A O 1
ATOM 1276 N N . ASN A 1 172 ? 14.991 2.160 -7.385 1.00 95.00 172 ASN A N 1
ATOM 1277 C CA . ASN A 1 172 ? 16.092 3.110 -7.463 1.00 95.00 172 ASN A CA 1
ATOM 1278 C C . ASN A 1 172 ? 17.254 2.636 -6.565 1.00 95.00 172 ASN A C 1
ATOM 1280 O O . ASN A 1 172 ? 17.371 3.063 -5.411 1.00 95.00 172 ASN A O 1
ATOM 1284 N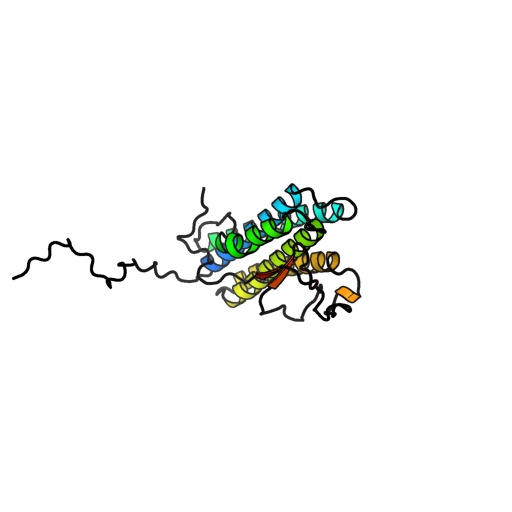 N . PRO A 1 173 ? 18.092 1.710 -7.061 1.00 93.56 173 PRO A N 1
ATOM 1285 C CA . PRO A 1 173 ? 19.091 1.037 -6.243 1.00 93.56 173 PRO A CA 1
ATOM 1286 C C . PRO A 1 173 ? 20.285 1.917 -5.877 1.00 93.56 173 PRO A C 1
ATOM 1288 O O . PRO A 1 173 ? 20.715 2.800 -6.626 1.00 93.56 173 PRO A O 1
ATOM 1291 N N . GLY A 1 174 ? 20.902 1.571 -4.748 1.00 94.56 174 GLY A N 1
ATOM 1292 C CA . GLY A 1 174 ? 22.181 2.117 -4.310 1.00 94.56 174 GLY A CA 1
ATOM 1293 C C . GLY A 1 174 ? 22.046 3.353 -3.428 1.00 94.56 174 GLY A C 1
ATOM 1294 O O . GLY A 1 174 ? 20.955 3.856 -3.158 1.00 94.56 174 GLY A O 1
ATOM 1295 N N . LEU A 1 175 ? 23.194 3.861 -2.968 1.00 93.44 175 LEU A N 1
ATOM 1296 C CA . LEU A 1 175 ? 23.242 4.971 -2.011 1.00 93.44 175 LEU A CA 1
ATOM 1297 C C . LEU A 1 175 ? 22.593 6.250 -2.557 1.00 93.44 175 LEU A C 1
ATOM 1299 O O . LEU A 1 175 ? 21.979 6.985 -1.786 1.00 93.44 175 LEU A O 1
ATOM 1303 N N . GLN A 1 176 ? 22.655 6.492 -3.873 1.00 90.12 176 GLN A N 1
ATOM 1304 C CA . GLN A 1 176 ? 21.972 7.639 -4.480 1.00 90.12 176 GLN A CA 1
ATOM 1305 C C . GLN A 1 176 ? 20.437 7.563 -4.398 1.00 90.12 176 GLN A C 1
ATOM 1307 O O . GLN A 1 176 ? 19.782 8.597 -4.476 1.00 90.12 176 GLN A O 1
ATOM 1312 N N . GLY A 1 177 ? 19.863 6.366 -4.238 1.00 92.38 177 GLY A N 1
ATOM 1313 C CA . GLY A 1 177 ? 18.419 6.160 -4.109 1.00 92.38 177 GLY A CA 1
ATOM 1314 C C . GLY A 1 177 ? 17.913 6.157 -2.668 1.00 92.38 177 GLY A C 1
ATOM 1315 O O . GLY A 1 177 ? 16.722 5.961 -2.433 1.00 92.38 177 GLY A O 1
ATOM 1316 N N . VAL A 1 178 ? 18.794 6.356 -1.680 1.00 94.25 178 VAL A N 1
ATOM 1317 C CA . VAL A 1 178 ? 18.373 6.446 -0.274 1.00 94.25 178 VAL A CA 1
ATOM 1318 C C . VAL A 1 178 ? 17.586 7.731 -0.039 1.00 94.25 178 VAL A C 1
ATOM 1320 O O . VAL A 1 178 ? 16.505 7.681 0.536 1.00 94.25 178 VAL A O 1
ATOM 1323 N N . GLY A 1 179 ? 18.110 8.868 -0.499 1.00 93.25 179 GLY A N 1
ATOM 1324 C CA . GLY A 1 179 ? 17.457 10.170 -0.374 1.00 93.25 179 GLY A CA 1
ATOM 1325 C C . GLY A 1 179 ? 16.814 10.654 -1.679 1.00 93.25 179 GLY A C 1
ATOM 1326 O O . GLY A 1 179 ? 17.014 10.048 -2.736 1.00 93.25 179 GLY A O 1
ATOM 1327 N N . PRO A 1 180 ? 16.064 11.769 -1.635 1.00 91.88 180 PRO A N 1
ATOM 1328 C CA . PRO A 1 180 ? 15.450 12.357 -2.820 1.00 91.88 180 PRO A CA 1
ATOM 1329 C C . PRO A 1 180 ? 16.490 12.793 -3.855 1.00 91.88 180 PRO A C 1
ATOM 1331 O O . PRO A 1 180 ? 17.426 13.530 -3.542 1.00 91.88 180 PRO A O 1
ATOM 1334 N N . THR A 1 181 ? 16.289 12.391 -5.109 1.00 91.62 181 THR A N 1
ATOM 1335 C CA . THR A 1 181 ? 17.105 12.824 -6.252 1.00 91.62 181 THR A CA 1
ATOM 1336 C C . THR A 1 181 ? 16.217 13.128 -7.458 1.00 91.62 181 THR A C 1
ATOM 1338 O O . THR A 1 181 ? 15.180 12.483 -7.628 1.00 91.62 181 THR A O 1
ATOM 1341 N N . PRO A 1 182 ? 16.577 14.099 -8.315 1.00 90.12 182 PRO A N 1
ATOM 1342 C CA . PRO A 1 182 ? 15.895 14.299 -9.584 1.00 90.12 182 PRO A CA 1
ATOM 1343 C C . PRO A 1 182 ? 16.416 13.318 -10.641 1.00 90.12 182 PRO A C 1
ATOM 1345 O O . PRO A 1 182 ? 17.596 12.974 -10.691 1.00 90.12 182 PRO A O 1
ATOM 1348 N N . ASN A 1 183 ? 15.538 12.904 -11.542 1.00 86.00 183 ASN A N 1
ATOM 1349 C CA . ASN A 1 183 ? 15.900 12.200 -12.755 1.00 86.00 183 ASN A CA 1
ATOM 1350 C C . ASN A 1 183 ? 16.581 13.170 -13.730 1.00 86.00 183 ASN A C 1
ATOM 1352 O O . ASN A 1 183 ? 15.964 14.141 -14.165 1.00 86.00 183 ASN A O 1
ATOM 1356 N N . GLU A 1 184 ? 17.819 12.889 -14.129 1.00 85.62 184 GLU A N 1
ATOM 1357 C CA . GLU A 1 184 ? 18.621 13.802 -14.962 1.00 85.62 184 GLU A CA 1
ATOM 1358 C C . GLU A 1 184 ? 17.982 14.132 -16.319 1.00 85.62 184 GLU A C 1
ATOM 1360 O O . GLU A 1 184 ? 18.182 15.221 -16.851 1.00 85.62 184 GLU A O 1
ATOM 1365 N N . LYS A 1 185 ? 17.196 13.208 -16.887 1.00 81.25 185 LYS A N 1
ATOM 1366 C CA . LYS A 1 185 ? 16.588 13.379 -18.216 1.00 81.25 185 LYS A CA 1
ATOM 1367 C C . LYS A 1 185 ? 15.259 14.119 -18.171 1.00 81.25 185 LYS A C 1
ATOM 1369 O O . LYS A 1 185 ? 14.933 14.846 -19.101 1.00 81.25 185 LYS A O 1
ATOM 1374 N N . THR A 1 186 ? 14.465 13.887 -17.129 1.00 81.62 186 THR A N 1
ATOM 1375 C CA . THR A 1 186 ? 13.081 14.386 -17.052 1.00 81.62 186 THR A CA 1
ATOM 1376 C C . THR A 1 186 ? 12.891 15.495 -16.021 1.00 81.62 186 THR A C 1
ATOM 1378 O O . THR A 1 186 ? 11.843 16.134 -16.015 1.00 81.62 186 THR A O 1
ATOM 1381 N N . GLY A 1 187 ? 13.858 15.704 -15.123 1.00 84.12 187 GLY A N 1
ATOM 1382 C CA . GLY A 1 187 ? 13.758 16.618 -13.982 1.00 84.12 187 GLY A CA 1
ATOM 1383 C C . GLY A 1 187 ? 12.765 16.176 -12.899 1.00 84.12 187 GLY A C 1
ATOM 1384 O O . GLY A 1 187 ? 12.622 16.863 -11.891 1.00 84.12 187 GLY A O 1
ATOM 1385 N N . LYS A 1 188 ? 12.069 15.046 -13.084 1.00 83.12 188 LYS A N 1
ATOM 1386 C CA . LYS A 1 188 ? 11.076 14.528 -12.133 1.00 83.12 188 LYS A CA 1
ATOM 1387 C C . LYS A 1 188 ? 11.756 13.833 -10.948 1.00 83.12 188 LYS A C 1
ATOM 1389 O O . LYS A 1 188 ? 12.841 13.289 -11.137 1.00 83.12 188 LYS A O 1
ATOM 1394 N N . PRO A 1 189 ? 11.143 13.797 -9.754 1.00 87.62 189 PRO A N 1
ATOM 1395 C CA . PRO A 1 189 ? 11.696 13.057 -8.620 1.00 87.62 189 PRO A CA 1
ATOM 1396 C C . PRO A 1 189 ? 11.841 11.560 -8.929 1.00 87.62 189 PRO A C 1
ATOM 1398 O O . PRO A 1 189 ? 10.917 10.946 -9.463 1.00 87.62 189 PRO A O 1
ATOM 1401 N N . ASN A 1 190 ? 12.983 10.971 -8.575 1.00 90.75 190 ASN A N 1
ATOM 1402 C CA . ASN A 1 190 ? 13.129 9.521 -8.487 1.00 90.75 190 ASN A CA 1
ATOM 1403 C C . ASN A 1 190 ? 12.479 9.014 -7.191 1.00 90.75 190 ASN A C 1
ATOM 1405 O O . ASN A 1 190 ? 12.377 9.746 -6.204 1.00 90.75 190 ASN A O 1
ATOM 1409 N N . ILE A 1 191 ? 12.095 7.738 -7.179 1.00 93.12 191 ILE A N 1
ATOM 1410 C CA . ILE A 1 191 ? 11.676 7.053 -5.951 1.00 93.12 191 ILE A CA 1
ATOM 1411 C C . ILE A 1 191 ? 12.869 7.000 -4.990 1.00 93.12 191 ILE A C 1
ATOM 1413 O O . ILE A 1 191 ? 13.989 6.715 -5.412 1.00 93.12 191 ILE A O 1
ATOM 1417 N N . ALA A 1 192 ? 12.638 7.294 -3.713 1.00 93.56 192 ALA A N 1
ATOM 1418 C CA . ALA A 1 192 ? 13.663 7.288 -2.675 1.00 93.56 192 ALA A CA 1
ATOM 1419 C C . ALA A 1 192 ? 13.234 6.384 -1.519 1.00 93.56 192 ALA A C 1
ATOM 1421 O O . ALA A 1 192 ? 12.060 6.372 -1.159 1.00 93.56 192 ALA A O 1
ATOM 1422 N N . ALA A 1 193 ? 14.183 5.663 -0.918 1.00 94.81 193 ALA A N 1
ATOM 1423 C CA . ALA A 1 193 ? 13.898 4.800 0.233 1.00 94.81 193 ALA A CA 1
ATOM 1424 C C . ALA A 1 193 ? 13.534 5.597 1.498 1.00 94.81 193 ALA A C 1
ATOM 1426 O O . ALA A 1 193 ? 12.771 5.123 2.333 1.00 94.81 193 ALA A O 1
ATOM 1427 N N . VAL A 1 194 ? 14.064 6.815 1.627 1.00 92.44 194 VAL A N 1
ATOM 1428 C CA . VAL A 1 194 ? 13.740 7.782 2.679 1.00 92.44 194 VAL A CA 1
ATOM 1429 C C . VAL A 1 194 ? 13.375 9.107 1.995 1.00 92.44 194 VAL A C 1
ATOM 1431 O O . VAL A 1 194 ? 14.230 9.981 1.827 1.00 92.44 194 VAL A O 1
ATOM 1434 N N . PRO A 1 195 ? 12.122 9.263 1.526 1.00 87.31 195 PRO A N 1
ATOM 1435 C CA . PRO A 1 195 ? 11.724 10.413 0.714 1.00 87.31 195 PRO A CA 1
ATOM 1436 C C . PRO A 1 195 ? 11.589 11.704 1.531 1.00 87.31 195 PRO A C 1
ATOM 1438 O O . PRO A 1 195 ? 11.778 12.799 1.004 1.00 87.31 195 PRO A O 1
ATOM 1441 N N . SER A 1 196 ? 11.271 11.600 2.821 1.00 85.81 196 SER A N 1
ATOM 1442 C CA . SER A 1 196 ? 11.191 12.734 3.741 1.00 85.81 196 SER A CA 1
ATOM 1443 C C . SER A 1 196 ? 11.401 12.267 5.193 1.00 85.81 196 SER A C 1
ATOM 1445 O O . SER A 1 196 ? 11.333 11.066 5.463 1.00 85.81 196 SER A O 1
ATOM 1447 N N . PRO A 1 197 ? 11.613 13.189 6.151 1.00 80.12 197 PRO A N 1
ATOM 1448 C CA . PRO A 1 197 ? 11.721 12.838 7.569 1.00 80.12 197 PRO A CA 1
ATOM 1449 C C . PRO A 1 197 ? 10.435 12.277 8.202 1.00 80.12 197 PRO A C 1
ATOM 1451 O O . PRO A 1 197 ? 10.524 11.589 9.214 1.00 80.12 197 PRO A O 1
ATOM 1454 N N . PHE A 1 198 ? 9.254 12.592 7.651 1.00 73.69 198 PHE A N 1
ATOM 1455 C CA . PHE A 1 198 ? 7.948 12.314 8.278 1.00 73.69 198 PHE A CA 1
ATOM 1456 C C . PHE A 1 198 ? 6.955 11.568 7.368 1.00 73.69 198 PHE A C 1
ATOM 1458 O 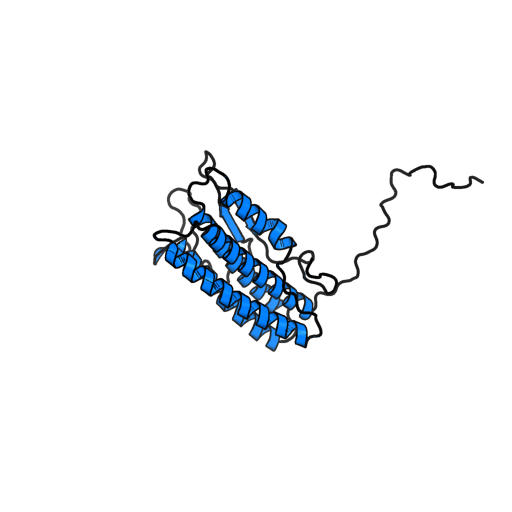O . PHE A 1 198 ? 5.779 11.468 7.716 1.00 73.69 198 PHE A O 1
ATOM 1465 N N . GLY A 1 199 ? 7.409 11.073 6.214 1.00 70.25 199 GLY A N 1
ATOM 1466 C CA . GLY A 1 199 ? 6.529 10.594 5.143 1.00 70.25 199 GLY A CA 1
ATOM 1467 C C . GLY A 1 199 ? 5.937 11.733 4.302 1.00 70.25 199 GLY A C 1
ATOM 1468 O O . GLY A 1 199 ? 6.196 12.919 4.544 1.00 70.25 199 GLY A O 1
ATOM 1469 N N . SER A 1 200 ? 5.193 11.381 3.256 1.00 74.88 200 SER A N 1
ATOM 1470 C CA . SER A 1 200 ? 4.404 12.335 2.472 1.00 74.88 200 SER A CA 1
ATOM 1471 C C . SER A 1 200 ? 3.023 12.496 3.113 1.00 74.88 200 SER A C 1
ATOM 1473 O O . SER A 1 200 ? 2.463 11.534 3.617 1.00 74.88 200 SER A O 1
ATOM 1475 N N . LEU A 1 201 ? 2.467 13.711 3.092 1.00 74.81 201 LEU A N 1
ATOM 1476 C CA . LEU A 1 201 ? 1.031 13.941 3.342 1.00 74.81 201 LEU A CA 1
ATOM 1477 C C . LEU A 1 201 ? 0.256 14.178 2.037 1.00 74.81 201 LEU A C 1
ATOM 1479 O O . LEU A 1 201 ? -0.946 14.427 2.057 1.00 74.81 201 LEU A O 1
ATOM 1483 N N . ALA A 1 202 ? 0.965 14.191 0.910 1.00 84.69 202 ALA A N 1
ATOM 1484 C CA . ALA A 1 202 ? 0.388 14.291 -0.419 1.00 84.69 202 ALA A CA 1
ATOM 1485 C C . ALA A 1 202 ? 0.116 12.895 -0.981 1.00 84.69 202 ALA A C 1
ATOM 1487 O O . ALA A 1 202 ? 0.734 11.926 -0.549 1.00 84.69 202 ALA A O 1
ATOM 1488 N N . ASN A 1 203 ? -0.737 12.834 -2.003 1.00 90.44 203 ASN A N 1
ATOM 1489 C CA . ASN A 1 203 ? -1.080 11.612 -2.720 1.00 90.44 203 ASN A CA 1
ATOM 1490 C C . ASN A 1 203 ? 0.157 10.805 -3.134 1.00 90.44 203 ASN A C 1
ATOM 1492 O O . ASN A 1 203 ? 1.149 11.353 -3.634 1.00 90.44 203 ASN A O 1
ATOM 1496 N N . ILE A 1 204 ? 0.034 9.485 -3.044 1.00 94.38 204 ILE A N 1
ATOM 1497 C CA . ILE A 1 204 ? 1.042 8.547 -3.525 1.00 94.38 204 ILE A CA 1
ATOM 1498 C C . ILE A 1 204 ? 0.937 8.482 -5.050 1.00 94.38 204 ILE A C 1
ATOM 1500 O O . ILE A 1 204 ? -0.082 8.081 -5.613 1.00 94.38 204 ILE A O 1
ATOM 1504 N N . GLN A 1 205 ? 1.999 8.896 -5.739 1.00 93.75 205 GLN A N 1
ATOM 1505 C CA . GLN A 1 205 ? 2.035 8.915 -7.200 1.00 93.75 205 GLN A CA 1
ATOM 1506 C C . GLN A 1 205 ? 2.578 7.594 -7.745 1.00 93.75 205 GLN A C 1
ATOM 1508 O O . GLN A 1 205 ? 3.733 7.246 -7.505 1.00 93.75 205 GLN A O 1
ATOM 1513 N N . LEU A 1 206 ? 1.775 6.901 -8.549 1.00 96.19 206 LEU A N 1
ATOM 1514 C CA . LEU A 1 206 ? 2.163 5.672 -9.236 1.00 96.19 206 LEU A CA 1
ATOM 1515 C C . LEU A 1 206 ? 2.219 5.907 -10.748 1.00 96.19 206 LEU A C 1
ATOM 1517 O O . LEU A 1 206 ? 1.181 6.039 -11.391 1.00 96.19 206 LEU A O 1
ATOM 1521 N N . ALA A 1 207 ? 3.426 5.950 -11.318 1.00 95.12 207 ALA A N 1
ATOM 1522 C CA . ALA A 1 207 ? 3.648 6.149 -12.752 1.00 95.12 207 ALA A CA 1
ATOM 1523 C C . ALA A 1 207 ? 4.003 4.827 -13.462 1.00 95.12 207 ALA A C 1
ATOM 1525 O O . ALA A 1 207 ? 5.136 4.350 -13.362 1.00 95.12 207 ALA A O 1
ATOM 1526 N N . ILE A 1 208 ? 3.057 4.259 -14.212 1.00 97.00 208 ILE A N 1
ATOM 1527 C CA . ILE A 1 208 ? 3.109 2.886 -14.754 1.00 97.00 208 ILE A CA 1
ATOM 1528 C C . ILE A 1 208 ? 2.617 2.795 -16.205 1.00 97.00 208 ILE A C 1
ATOM 1530 O O . ILE A 1 208 ? 2.070 3.752 -16.763 1.00 97.00 208 ILE A O 1
ATOM 1534 N N . GLY A 1 209 ? 2.829 1.632 -16.822 1.00 97.00 209 GLY A N 1
ATOM 1535 C CA . GLY A 1 209 ? 2.367 1.318 -18.168 1.00 97.00 209 GLY A CA 1
ATOM 1536 C C . GLY A 1 209 ? 3.279 1.849 -19.269 1.00 97.00 209 GLY A C 1
ATOM 1537 O O . GLY A 1 209 ? 4.351 2.422 -19.031 1.00 97.00 209 GLY A O 1
ATOM 1538 N N . LYS A 1 210 ? 2.850 1.659 -20.514 1.00 95.56 210 LYS A N 1
ATOM 1539 C CA . LYS A 1 210 ? 3.606 2.077 -21.695 1.00 95.56 210 LYS A CA 1
ATOM 1540 C C . LYS A 1 210 ? 3.857 3.598 -21.696 1.00 95.56 210 LYS A C 1
ATOM 1542 O O . LYS A 1 210 ? 2.910 4.370 -21.526 1.00 95.56 210 LYS A O 1
ATOM 1547 N N . PRO A 1 211 ? 5.102 4.057 -21.932 1.00 92.12 211 PRO A N 1
ATOM 1548 C CA . PRO A 1 211 ? 5.371 5.477 -22.124 1.00 92.12 211 PRO A CA 1
ATOM 1549 C C . PRO A 1 211 ? 4.608 6.047 -23.329 1.00 92.12 211 PRO A C 1
ATOM 1551 O O . PRO A 1 211 ? 4.539 5.434 -24.396 1.00 92.12 211 PRO A O 1
ATOM 1554 N N . LYS A 1 212 ? 4.059 7.247 -23.162 1.00 89.31 212 LYS A N 1
ATOM 1555 C CA . LYS A 1 212 ? 3.468 8.071 -24.221 1.00 89.31 212 LYS A CA 1
ATOM 1556 C C . LYS A 1 212 ? 4.571 8.646 -25.130 1.00 89.31 212 LYS A C 1
ATOM 1558 O O . LYS A 1 212 ? 5.744 8.610 -24.756 1.00 89.31 212 LYS A O 1
ATOM 1563 N N . PRO A 1 213 ? 4.231 9.212 -26.307 1.00 88.56 213 PRO A N 1
ATOM 1564 C CA . PRO A 1 213 ? 5.224 9.790 -27.224 1.00 88.56 213 PRO A CA 1
ATOM 1565 C C . PRO A 1 213 ? 6.108 10.887 -26.610 1.00 88.56 213 PRO A C 1
ATOM 1567 O O . PRO A 1 213 ? 7.233 11.082 -27.055 1.00 88.56 213 PRO A O 1
ATOM 1570 N N . ASP A 1 214 ? 5.618 11.580 -25.582 1.00 84.62 214 ASP A N 1
ATOM 1571 C CA . ASP A 1 214 ? 6.356 12.599 -24.824 1.00 84.62 214 ASP A CA 1
ATOM 1572 C C . ASP A 1 214 ? 7.233 12.017 -23.692 1.00 84.62 214 ASP A C 1
ATOM 1574 O O . ASP A 1 214 ? 7.828 12.761 -22.915 1.00 84.62 214 ASP A O 1
ATOM 1578 N N . GLY A 1 215 ? 7.300 10.687 -23.568 1.00 83.00 215 GLY A N 1
ATOM 1579 C CA . GLY A 1 215 ? 8.040 9.973 -22.527 1.00 83.00 215 GLY A CA 1
ATOM 1580 C C . GLY A 1 215 ? 7.341 9.919 -21.165 1.00 83.00 215 GLY A C 1
ATOM 1581 O O . GLY A 1 215 ? 7.861 9.293 -20.241 1.00 83.00 215 GLY A O 1
ATOM 1582 N N . SER A 1 216 ? 6.168 10.541 -21.008 1.00 87.31 216 SER A N 1
ATOM 1583 C CA . SER A 1 216 ? 5.373 10.433 -19.783 1.00 87.31 216 SER A CA 1
ATOM 1584 C C . SER A 1 216 ? 4.663 9.079 -19.688 1.00 87.31 216 SER A C 1
ATOM 1586 O O . SER A 1 216 ? 4.464 8.389 -20.683 1.00 87.31 216 SER A O 1
ATOM 1588 N N . ARG A 1 217 ? 4.271 8.679 -18.478 1.00 92.25 217 ARG A N 1
ATOM 1589 C CA . ARG A 1 217 ? 3.518 7.442 -18.218 1.00 92.25 217 ARG A CA 1
ATOM 1590 C C . ARG A 1 217 ? 2.145 7.787 -17.653 1.00 92.25 217 ARG A C 1
ATOM 1592 O O . ARG A 1 217 ? 1.884 8.951 -17.342 1.00 92.25 217 ARG A O 1
ATOM 1599 N N . ILE A 1 218 ? 1.254 6.805 -17.546 1.00 95.44 218 ILE A N 1
ATOM 1600 C CA . ILE A 1 218 ? -0.009 7.012 -16.833 1.00 95.44 218 ILE A CA 1
ATOM 1601 C C . ILE A 1 218 ? 0.320 7.143 -15.347 1.00 95.44 218 ILE A C 1
ATOM 1603 O O . ILE A 1 218 ? 1.026 6.297 -14.803 1.00 95.44 218 ILE A O 1
ATOM 1607 N N . THR A 1 219 ? -0.175 8.206 -14.715 1.00 95.50 219 THR A N 1
ATOM 1608 C CA . THR A 1 219 ? -0.014 8.433 -13.278 1.00 95.50 219 THR A CA 1
ATOM 1609 C C . THR A 1 219 ? -1.348 8.222 -12.582 1.00 95.50 219 THR A C 1
ATOM 1611 O O . THR A 1 219 ? -2.314 8.923 -12.885 1.00 95.50 219 THR A O 1
ATOM 1614 N N . LEU A 1 220 ? -1.387 7.279 -11.645 1.00 97.06 220 LEU A N 1
ATOM 1615 C CA . LEU A 1 220 ? -2.463 7.146 -10.669 1.00 97.06 220 LEU A CA 1
ATOM 1616 C C . LEU A 1 220 ? -2.067 7.890 -9.392 1.00 97.06 220 LEU A C 1
ATOM 1618 O O . LEU A 1 220 ? -0.896 7.887 -9.005 1.00 97.06 220 LEU A O 1
ATOM 1622 N N . LEU A 1 221 ? -3.040 8.545 -8.764 1.00 96.31 221 LEU A N 1
ATOM 1623 C CA . LEU A 1 221 ? -2.869 9.275 -7.511 1.00 96.31 221 LEU A CA 1
ATOM 1624 C C . LEU A 1 221 ? -3.636 8.527 -6.430 1.00 96.31 221 LEU A C 1
ATOM 1626 O O . LEU A 1 221 ? -4.859 8.617 -6.369 1.00 96.31 221 LEU A O 1
ATOM 1630 N N . LEU A 1 222 ? -2.914 7.750 -5.633 1.00 96.44 222 LEU A N 1
ATOM 1631 C CA . LEU A 1 222 ? -3.481 6.967 -4.547 1.00 96.44 222 LEU A CA 1
ATOM 1632 C C . LEU A 1 222 ? -3.655 7.861 -3.318 1.00 96.44 222 LEU A C 1
ATOM 1634 O O . LEU A 1 222 ? -2.814 8.715 -3.027 1.00 96.44 222 LEU A O 1
ATOM 1638 N N . GLU A 1 223 ? -4.749 7.640 -2.601 1.00 95.06 223 GLU A N 1
ATOM 1639 C CA . GLU A 1 223 ? -5.086 8.337 -1.362 1.00 95.06 223 GLU A CA 1
ATOM 1640 C C . GLU A 1 223 ? -5.454 7.320 -0.293 1.00 95.06 223 GLU A C 1
ATOM 1642 O O . GLU A 1 223 ? -6.086 6.300 -0.591 1.00 95.06 223 GLU A O 1
ATOM 1647 N N . THR A 1 224 ? -5.091 7.628 0.952 1.00 93.81 224 THR A N 1
ATOM 1648 C CA . THR A 1 224 ? -5.526 6.865 2.121 1.00 93.81 224 THR A CA 1
ATOM 1649 C C . THR A 1 224 ? -7.056 6.850 2.233 1.00 93.81 224 THR A C 1
ATOM 1651 O O . THR A 1 224 ? -7.737 7.722 1.677 1.00 93.81 224 THR A O 1
ATOM 1654 N N . PRO A 1 225 ? -7.638 5.853 2.925 1.00 94.00 225 PRO A N 1
ATOM 1655 C CA . PRO A 1 225 ? -9.085 5.734 3.035 1.00 94.00 225 PRO A CA 1
ATOM 1656 C C . PRO A 1 225 ? -9.760 7.012 3.555 1.00 94.00 225 PRO A C 1
ATOM 1658 O O . PRO A 1 225 ? -9.443 7.521 4.627 1.00 94.00 225 PRO A O 1
ATOM 1661 N N . SER A 1 226 ? -10.751 7.496 2.806 1.00 90.88 226 SER A N 1
ATOM 1662 C CA . SER A 1 226 ? -11.700 8.530 3.236 1.00 90.88 226 SER A CA 1
ATOM 1663 C C . SER A 1 226 ? -13.001 7.900 3.757 1.00 90.88 226 SER A C 1
ATOM 1665 O O . SER A 1 226 ? -13.165 6.679 3.707 1.00 90.88 226 SER A O 1
ATOM 1667 N N . LEU A 1 227 ? -13.945 8.716 4.249 1.00 89.56 227 LEU A N 1
ATOM 1668 C CA . LEU A 1 227 ? -15.177 8.249 4.912 1.00 89.56 227 LEU A CA 1
ATOM 1669 C C . LEU A 1 227 ? -15.930 7.165 4.124 1.00 89.56 227 LEU A C 1
ATOM 1671 O O . LEU A 1 227 ? -16.374 6.182 4.697 1.00 89.56 227 LEU A O 1
ATOM 1675 N N . ASN A 1 228 ? -16.024 7.283 2.800 1.00 88.25 228 ASN A N 1
ATOM 1676 C CA . ASN A 1 228 ? -16.738 6.311 1.962 1.00 88.25 228 ASN A CA 1
ATOM 1677 C C . ASN A 1 228 ? -15.944 5.031 1.630 1.00 88.25 228 ASN A C 1
ATOM 1679 O O . ASN A 1 228 ? -16.439 4.182 0.891 1.00 88.25 228 ASN A O 1
ATOM 1683 N N . SER A 1 229 ? -14.724 4.905 2.147 1.00 92.69 229 SER A N 1
ATOM 1684 C CA . SER A 1 229 ? -13.890 3.694 2.110 1.00 92.69 229 SER A CA 1
ATOM 1685 C C . SER A 1 229 ? -13.646 3.107 3.499 1.00 92.69 229 SER A C 1
ATOM 1687 O O . SER A 1 229 ? -12.941 2.107 3.605 1.00 92.69 229 SER A O 1
ATOM 1689 N N . LEU A 1 230 ? -14.201 3.694 4.563 1.00 95.94 230 LEU A N 1
ATOM 1690 C CA . LEU A 1 230 ? -14.082 3.110 5.893 1.00 95.94 230 LEU A CA 1
ATOM 1691 C C . LEU A 1 230 ? -14.950 1.857 6.015 1.00 95.94 230 LEU A C 1
ATOM 1693 O O . LEU A 1 230 ? -16.052 1.766 5.468 1.00 95.94 230 LEU A O 1
ATOM 1697 N N . ILE A 1 231 ? -14.449 0.892 6.776 1.00 96.62 231 ILE A N 1
ATOM 1698 C CA . ILE A 1 231 ? -15.115 -0.386 7.007 1.00 96.62 231 ILE A CA 1
ATOM 1699 C C . ILE A 1 231 ? -16.003 -0.268 8.245 1.00 96.62 231 ILE A C 1
ATOM 1701 O O . ILE A 1 231 ? -15.650 -0.674 9.355 1.00 96.62 231 ILE A O 1
ATOM 1705 N N . TYR A 1 232 ? -17.172 0.338 8.041 1.00 95.31 232 TYR A N 1
ATOM 1706 C CA . TYR A 1 232 ? -18.224 0.424 9.050 1.00 95.31 232 TYR A CA 1
ATOM 1707 C C . TYR A 1 232 ? -18.837 -0.944 9.367 1.00 95.31 232 TYR A C 1
ATOM 1709 O O . TYR A 1 232 ? -18.633 -1.925 8.652 1.00 95.31 232 TYR A O 1
ATOM 1717 N N . GLU A 1 233 ? -19.653 -1.009 10.422 1.00 91.88 233 GLU A N 1
ATOM 1718 C CA . GLU A 1 233 ? -20.316 -2.251 10.829 1.00 91.88 233 GLU A CA 1
ATOM 1719 C C . GLU A 1 233 ? -21.149 -2.895 9.714 1.00 91.88 233 GLU A C 1
ATOM 1721 O O . GLU A 1 233 ? -21.114 -4.114 9.544 1.00 91.88 233 GLU A O 1
ATOM 1726 N N . SER A 1 234 ? -21.831 -2.067 8.922 1.00 90.44 234 SER A N 1
ATOM 1727 C CA . SER A 1 234 ? -22.657 -2.481 7.786 1.00 90.44 234 SER A CA 1
ATOM 1728 C C . SER A 1 234 ? -21.862 -2.995 6.585 1.00 90.44 234 SER A C 1
ATOM 1730 O O . SER A 1 234 ? -22.440 -3.644 5.712 1.00 90.44 234 SER A O 1
ATOM 1732 N N . VAL A 1 235 ? -20.557 -2.719 6.518 1.00 92.94 235 VAL A N 1
ATOM 1733 C CA . VAL A 1 235 ? -19.688 -3.201 5.445 1.00 92.94 235 VAL A CA 1
ATOM 1734 C C . VAL A 1 235 ? -19.252 -4.617 5.791 1.00 92.94 235 VAL A C 1
ATOM 1736 O O . VAL A 1 235 ? -18.588 -4.851 6.799 1.00 92.94 235 VAL A O 1
ATOM 1739 N N . VAL A 1 236 ? -19.634 -5.573 4.953 1.00 91.56 236 VAL A N 1
ATOM 1740 C CA . VAL A 1 236 ? -19.295 -6.990 5.106 1.00 91.56 236 VAL A CA 1
ATOM 1741 C C . VAL A 1 236 ? -18.551 -7.476 3.872 1.00 91.56 236 VAL A C 1
ATOM 1743 O O . VAL A 1 236 ? -18.763 -6.966 2.772 1.00 91.56 236 VAL A O 1
ATOM 1746 N N . CYS A 1 237 ? -17.697 -8.475 4.065 1.00 91.38 237 CYS A N 1
ATOM 1747 C CA . CYS A 1 237 ? -17.122 -9.247 2.974 1.00 91.38 237 CYS A CA 1
ATOM 1748 C C . CYS A 1 237 ? -18.226 -9.739 2.030 1.00 91.38 237 CYS A C 1
ATOM 1750 O O . CYS A 1 237 ? -19.192 -10.360 2.478 1.00 91.38 237 CYS A O 1
ATOM 1752 N N . GLN A 1 238 ? -18.090 -9.452 0.737 1.00 76.12 238 GLN A N 1
ATOM 1753 C CA . GLN A 1 238 ? -18.958 -10.038 -0.280 1.00 76.12 238 GLN A CA 1
ATOM 1754 C C . GLN A 1 238 ? -18.511 -11.486 -0.517 1.00 76.12 238 GLN A C 1
ATOM 1756 O O . GLN A 1 238 ? -17.311 -11.748 -0.584 1.00 76.12 238 GLN A O 1
ATOM 1761 N N . ALA A 1 239 ? -19.478 -12.406 -0.558 1.00 48.47 239 ALA A N 1
ATOM 1762 C CA . ALA A 1 239 ? -19.254 -13.830 -0.804 1.00 48.47 239 ALA A CA 1
ATOM 1763 C C . ALA A 1 239 ? -19.030 -14.131 -2.291 1.00 48.47 239 ALA A C 1
ATOM 1765 O O . ALA A 1 239 ? -19.618 -13.404 -3.126 1.00 48.47 239 ALA A O 1
#

Sequence (239 aa):
GLVDDNAIASLGQAPKISPLAEAEVTDAVLLRTAASLEYNAIQTYMTALDLGILTGDLARVAEMAKRFTDDHQQHADAVNALAVKLGAKEYTCSNTRINDLYIAPALKIITEDGNPNPAMDIVALAHAVENLAAETYQSVVGLLTDPMLRADAIRIGQQEARHAALLAQILNPGLQGVGPTPNEKTGKPNIAAVPSPFGSLANIQLAIGKPKPDGSRITLLLETPSLNSLIYESVVCQA

Foldseek 3Di:
DDDCPVPDDPPPPDPPDDDDPPFDDALLLLLLLLLQLLQVLLVLLVVLLVVVQCDDVSVVVNVVSVVSNVLSVVSSVLSQVVSVVVVAHRANHHLPVLCVQPVVVQLCQLPDPPFPCSNLLSLLSSLLSLLLSLVSLVVSLVVHPDPVSSVSSNVSSVVSLQSNLVSQCVQPNDPVQQEWDADPPPRHIRHHSPDDPPGDPFFRWRFGHDADPVRGGDIRTRDHDDPVRTCTRPRHDDD

Secondary structure (DSSP, 8-state):
-----S-S--TT----PPPPP-----HHHHHHHHHHHHHHHHHHHHHHHHTT---GGGHHHHHHHHHHHHHHHHHHHHHHHHHHHTTPPP--S--HHHIIIIIHHHHHHHTSTT-S-HHHHHHHHHHHHHHHHHHHHHHHHHH-SSHHHHHHHHHHHHHHHHHHHHHHHHHS-SGGGTS--B-TTT-PBPP-SS--SS--SSPEEEEESSPPTTS--EEEEE----GGGS--TT-----

Radius of gyration: 21.2 Å; chains: 1; bounding box: 84×35×51 Å